Protein AF-A0A972MFQ6-F1 (afdb_monomer)

Foldseek 3Di:
DLVVQLVVCVVVCPCVVDFADADQDCLVCLVVLQVLLVCLVVVCVVPVLPSVLSVLCNQVSNQQSVCVVQVFQHQSVCSNVGDNPSLVSLLVSLLVVLVVLLVVQLPDPDHDADDHHPQCPDDDRRDRPVRSSSRSSNSVSVVSVQRSVCLQCQQDDPDPPTTRTNHHHDDPPVVVVVVVVVVVVVVVVCCCVPPDPDPPD

Solvent-accessible surface area (backbone atoms only — not comparable to full-atom values): 10803 Å² total; per-residue (Å²): 104,56,66,57,45,28,51,49,42,54,73,73,45,60,62,71,82,55,70,38,85,53,44,92,60,63,72,79,45,36,67,60,30,35,51,52,10,51,49,21,55,50,42,26,72,78,42,44,87,76,33,50,73,36,56,41,48,15,53,36,31,46,38,37,53,52,22,44,74,34,40,27,64,35,70,58,57,39,25,43,73,22,28,54,45,67,62,55,40,26,29,49,18,13,39,52,49,42,52,52,48,44,58,53,38,62,74,39,92,87,50,80,76,67,87,54,76,97,54,62,84,54,57,57,73,54,41,27,59,74,55,58,66,42,28,17,42,39,35,42,26,52,52,33,51,49,41,50,53,17,28,42,59,55,39,56,71,87,62,81,92,55,60,66,32,79,55,56,40,70,61,56,67,70,59,51,50,51,53,53,53,51,48,50,53,50,49,52,51,51,42,49,76,76,66,56,83,70,89,70,132

Radius of gyration: 18.85 Å; Cα contacts (8 Å, |Δi|>4): 258; chains: 1; bounding box: 44×42×54 Å

Structure (mmCIF, N/CA/C/O backbone):
data_AF-A0A972MFQ6-F1
#
_entry.id   AF-A0A972MFQ6-F1
#
loop_
_atom_site.group_PDB
_atom_site.id
_atom_site.type_symbol
_atom_site.label_atom_id
_atom_site.label_alt_id
_atom_site.label_comp_id
_atom_site.label_asym_id
_atom_site.label_entity_id
_atom_site.label_seq_id
_atom_site.pdbx_PDB_ins_code
_atom_site.Cartn_x
_atom_site.Cartn_y
_atom_site.Cartn_z
_atom_site.occupancy
_atom_site.B_iso_or_equiv
_atom_site.auth_seq_id
_atom_site.auth_comp_id
_atom_site.auth_asym_id
_atom_site.auth_atom_id
_atom_site.pdbx_PDB_model_num
ATOM 1 N N . GLY A 1 1 ? 8.866 -8.572 7.658 1.00 90.00 1 GLY A N 1
ATOM 2 C CA . GLY A 1 1 ? 9.534 -7.347 7.183 1.00 90.00 1 GLY A CA 1
ATOM 3 C C . GLY A 1 1 ? 8.696 -6.141 7.535 1.00 90.00 1 GLY A C 1
ATOM 4 O O . GLY A 1 1 ? 8.737 -5.725 8.678 1.00 90.00 1 GLY A O 1
ATOM 5 N N . LEU A 1 2 ? 7.875 -5.659 6.597 1.00 95.25 2 LEU A N 1
ATOM 6 C CA . LEU A 1 2 ? 7.068 -4.439 6.760 1.00 95.25 2 LEU A CA 1
ATOM 7 C C . LEU A 1 2 ? 6.237 -4.401 8.053 1.00 95.25 2 LEU A C 1
ATOM 9 O O . LEU A 1 2 ? 6.380 -3.470 8.841 1.00 95.25 2 LEU A O 1
ATOM 13 N N . PHE A 1 3 ? 5.404 -5.418 8.293 1.00 95.81 3 PHE A N 1
ATOM 14 C CA . PHE A 1 3 ? 4.543 -5.449 9.480 1.00 95.81 3 PHE A CA 1
ATOM 15 C C . PHE A 1 3 ? 5.323 -5.624 10.785 1.00 95.81 3 PHE A C 1
ATOM 17 O O . PHE A 1 3 ? 5.000 -4.957 11.754 1.00 95.81 3 PHE A O 1
ATOM 24 N N . GLU A 1 4 ? 6.405 -6.403 10.779 1.00 96.50 4 GLU A N 1
ATOM 25 C CA . GLU A 1 4 ? 7.315 -6.523 11.930 1.00 96.50 4 GLU A CA 1
ATOM 26 C C . GLU A 1 4 ? 7.953 -5.173 12.285 1.00 96.50 4 GLU A C 1
ATOM 28 O O . GLU A 1 4 ? 8.011 -4.781 13.446 1.00 96.50 4 GLU A O 1
ATOM 33 N N . THR A 1 5 ? 8.410 -4.416 11.281 1.00 97.81 5 THR A N 1
ATOM 34 C CA . THR A 1 5 ? 8.958 -3.070 11.490 1.00 97.81 5 THR A CA 1
ATOM 35 C C . THR A 1 5 ? 7.883 -2.113 12.001 1.00 97.81 5 THR A C 1
ATOM 37 O O . THR A 1 5 ? 8.147 -1.340 12.918 1.00 97.81 5 THR A O 1
ATOM 40 N N . TYR A 1 6 ? 6.664 -2.180 11.462 1.00 97.44 6 TYR A N 1
ATOM 41 C CA . TYR A 1 6 ? 5.523 -1.425 11.981 1.00 97.44 6 TYR A CA 1
ATOM 42 C C . TYR A 1 6 ? 5.234 -1.763 13.454 1.00 97.44 6 TYR A C 1
ATOM 44 O O . TYR A 1 6 ? 5.154 -0.853 14.279 1.00 97.44 6 TYR A O 1
ATOM 52 N N . GLU A 1 7 ? 5.144 -3.043 13.812 1.00 96.19 7 GLU A N 1
ATOM 53 C CA . GLU A 1 7 ? 4.891 -3.491 15.185 1.00 96.19 7 GLU A CA 1
ATOM 54 C C . GLU A 1 7 ? 6.016 -3.081 16.138 1.00 96.19 7 GLU A C 1
ATOM 56 O O . GLU A 1 7 ? 5.745 -2.618 17.248 1.00 96.19 7 GLU A O 1
ATOM 61 N N . LEU A 1 8 ? 7.272 -3.139 15.686 1.00 97.00 8 LEU A N 1
ATOM 62 C CA . LEU A 1 8 ? 8.421 -2.640 16.436 1.00 97.00 8 LEU A CA 1
ATOM 63 C C . LEU A 1 8 ? 8.277 -1.140 16.738 1.00 97.00 8 LEU A C 1
ATOM 65 O O . LEU A 1 8 ? 8.441 -0.716 17.882 1.00 97.00 8 LEU A O 1
ATOM 69 N N . LEU A 1 9 ? 7.909 -0.326 15.742 1.00 97.31 9 LEU A N 1
ATOM 70 C CA . LEU A 1 9 ? 7.669 1.111 15.928 1.00 97.31 9 LEU A CA 1
ATOM 71 C C . LEU A 1 9 ? 6.493 1.380 16.882 1.00 97.31 9 LEU A C 1
ATOM 73 O O . LEU A 1 9 ? 6.556 2.300 17.707 1.00 97.31 9 LEU A O 1
ATOM 77 N N . VAL A 1 10 ? 5.429 0.574 16.802 1.00 95.38 10 VAL A N 1
ATOM 78 C CA . VAL A 1 10 ? 4.299 0.635 17.738 1.00 95.38 10 VAL A CA 1
ATOM 79 C C . VAL A 1 10 ? 4.769 0.344 19.164 1.00 95.38 10 VAL A C 1
ATOM 81 O O . VAL A 1 10 ? 4.431 1.123 20.064 1.00 95.38 10 VAL A O 1
ATOM 84 N N . ALA A 1 11 ? 5.568 -0.711 19.358 1.00 95.62 11 ALA A N 1
ATOM 85 C CA . ALA A 1 11 ? 6.100 -1.146 20.649 1.00 95.62 11 ALA A CA 1
ATOM 86 C C . ALA A 1 11 ? 7.034 -0.104 21.284 1.00 95.62 11 ALA A C 1
ATOM 88 O O . ALA A 1 11 ? 6.916 0.176 22.477 1.00 95.62 11 ALA A O 1
ATOM 89 N N . TYR A 1 12 ? 7.878 0.559 20.485 1.00 96.75 12 TYR A N 1
ATOM 90 C CA . TYR A 1 12 ? 8.699 1.694 20.934 1.00 96.75 12 TYR A CA 1
ATOM 91 C C . TYR A 1 12 ? 7.889 2.962 21.249 1.00 96.75 12 TYR A C 1
ATOM 93 O O . TYR A 1 12 ? 8.442 3.955 21.721 1.00 96.75 12 TYR A O 1
ATOM 101 N N . GLY A 1 13 ? 6.576 2.967 21.005 1.00 94.88 13 GLY A N 1
ATOM 102 C CA . GLY A 1 13 ? 5.721 4.114 21.298 1.00 94.88 13 GLY A CA 1
ATOM 103 C C . GLY A 1 13 ? 5.931 5.289 20.343 1.00 94.88 13 GLY A C 1
ATOM 104 O O . GLY A 1 13 ? 5.582 6.424 20.685 1.00 94.88 13 GLY A O 1
ATOM 105 N N . VAL A 1 14 ? 6.457 5.039 19.139 1.00 95.94 14 VAL A N 1
ATOM 106 C CA . VAL A 1 14 ? 6.648 6.078 18.120 1.00 95.94 14 VAL A CA 1
ATOM 107 C C . VAL A 1 14 ? 5.298 6.729 17.816 1.00 95.94 14 VAL A C 1
ATOM 109 O O . VAL A 1 14 ? 4.285 6.044 17.638 1.00 95.94 14 VAL A O 1
ATOM 112 N N . LEU A 1 15 ? 5.265 8.065 17.843 1.00 91.94 15 LEU A N 1
ATOM 113 C CA . LEU A 1 15 ? 4.066 8.883 17.620 1.00 91.94 15 LEU A CA 1
ATOM 114 C C . LEU A 1 15 ? 2.871 8.552 18.543 1.00 91.94 15 LEU A C 1
ATOM 116 O O . LEU A 1 15 ? 1.730 8.833 18.191 1.00 91.94 15 LEU A O 1
ATOM 120 N N . LYS A 1 16 ? 3.088 7.995 19.746 1.00 90.25 16 LYS A N 1
ATOM 121 C CA . LYS A 1 16 ? 2.000 7.591 20.669 1.00 90.25 16 LYS A CA 1
ATOM 122 C C . LYS A 1 16 ? 1.033 8.722 21.048 1.00 90.25 16 LYS A C 1
ATOM 124 O O . LYS A 1 16 ? -0.118 8.453 21.364 1.00 90.25 16 LYS A O 1
ATOM 129 N N . LYS A 1 17 ? 1.499 9.975 21.035 1.00 88.69 17 LYS A N 1
ATOM 130 C CA . LYS A 1 17 ? 0.692 11.170 21.346 1.00 88.69 17 LYS A CA 1
ATOM 131 C C . LYS A 1 17 ? 0.177 11.902 20.100 1.00 88.69 17 LYS A C 1
ATOM 133 O O . LYS A 1 17 ? -0.403 12.975 20.246 1.00 88.69 17 LYS A O 1
ATOM 138 N N . ALA A 1 18 ? 0.421 11.375 18.899 1.00 88.69 18 ALA A N 1
ATOM 139 C CA . ALA A 1 18 ? -0.067 11.992 17.674 1.00 88.69 18 ALA A CA 1
ATOM 140 C C . ALA A 1 18 ? -1.599 11.959 17.658 1.00 88.69 18 ALA A C 1
ATOM 142 O O . ALA A 1 18 ? -2.209 10.923 17.914 1.00 88.69 18 ALA A O 1
ATOM 143 N N . LYS A 1 19 ? -2.202 13.108 17.367 1.00 89.62 19 LYS A N 1
ATOM 144 C CA . LYS A 1 19 ? -3.642 13.272 17.183 1.00 89.62 19 LYS A CA 1
ATOM 145 C C . LYS A 1 19 ? -3.879 13.874 15.809 1.00 89.62 19 LYS A C 1
ATOM 147 O O . LYS A 1 19 ? -3.059 14.659 15.336 1.00 89.62 19 LYS A O 1
ATOM 152 N N . ALA A 1 20 ? -5.002 13.527 15.206 1.00 90.44 20 ALA A N 1
ATOM 153 C CA . ALA A 1 20 ? -5.497 14.142 13.989 1.00 90.44 20 ALA A CA 1
ATOM 154 C 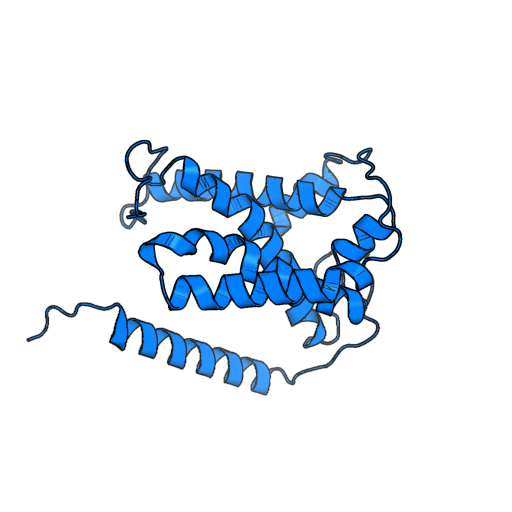C . ALA A 1 20 ? -6.894 14.724 14.259 1.00 90.44 20 ALA A C 1
ATOM 156 O O . ALA A 1 20 ? -7.614 14.196 15.110 1.00 90.44 20 ALA A O 1
ATOM 157 N N . PRO A 1 21 ? -7.300 15.802 13.569 1.00 90.38 21 PRO A N 1
ATOM 158 C CA . PRO A 1 21 ? -8.695 16.215 13.565 1.00 90.38 21 PRO A CA 1
ATOM 159 C C . PRO A 1 21 ? -9.569 15.033 13.120 1.00 90.38 21 PRO A C 1
ATOM 161 O O . PRO A 1 21 ? -9.271 14.448 12.071 1.00 90.38 21 PRO A O 1
ATOM 164 N N . PRO A 1 22 ? -10.591 14.650 13.906 1.00 92.50 22 PRO A N 1
ATOM 165 C CA . PRO A 1 22 ? -11.421 13.505 13.578 1.00 92.50 22 PRO A CA 1
ATOM 166 C C . PRO A 1 22 ? -12.194 13.771 12.292 1.00 92.50 22 PRO A C 1
ATOM 168 O O . PRO A 1 22 ? -12.740 14.861 12.082 1.00 92.50 22 PRO A O 1
ATOM 171 N N . LEU A 1 23 ? -12.238 12.767 11.425 1.00 93.00 23 LEU A N 1
ATOM 172 C CA . LEU A 1 23 ? -13.068 12.816 10.235 1.00 93.00 23 LEU A CA 1
ATOM 173 C C . LEU A 1 23 ? -14.536 12.625 10.639 1.00 93.00 23 LEU A C 1
ATOM 175 O O . LEU A 1 23 ? -14.867 11.678 11.337 1.00 93.00 23 LEU A O 1
ATOM 179 N N . SER A 1 24 ? -15.417 13.538 10.214 1.00 91.62 24 SER A N 1
ATOM 180 C CA . SER A 1 24 ? -16.833 13.487 10.622 1.00 91.62 24 SER A CA 1
ATOM 181 C C . SER A 1 24 ? -17.595 12.266 10.093 1.00 91.62 24 SER A C 1
ATOM 183 O O . SER A 1 24 ? -18.477 11.764 10.778 1.00 91.62 24 SER A O 1
ATOM 185 N N . ASP A 1 25 ? -17.296 11.847 8.861 1.00 94.44 25 ASP A N 1
ATOM 186 C CA . ASP A 1 25 ? -17.896 10.690 8.192 1.00 94.44 25 ASP A CA 1
ATOM 187 C C . ASP A 1 25 ? -17.021 10.302 6.992 1.00 94.44 25 ASP A C 1
ATOM 189 O O . ASP A 1 25 ? -16.974 11.014 5.978 1.00 94.44 25 ASP A O 1
ATOM 193 N N . ALA A 1 26 ? -16.318 9.180 7.106 1.00 94.38 26 ALA A N 1
ATOM 194 C CA . ALA A 1 26 ? -15.433 8.648 6.081 1.00 94.38 26 ALA A CA 1
ATOM 195 C C . ALA A 1 26 ? -16.168 8.201 4.815 1.00 94.38 26 ALA A C 1
ATOM 197 O O . ALA A 1 26 ? -15.584 8.206 3.729 1.00 94.38 26 ALA A O 1
ATOM 198 N N . ARG A 1 27 ? -17.464 7.877 4.905 1.00 95.94 27 ARG A N 1
ATOM 199 C CA . ARG A 1 27 ? -18.260 7.373 3.771 1.00 95.94 27 ARG A CA 1
ATOM 200 C C . ARG A 1 27 ? -18.386 8.409 2.662 1.00 95.94 27 ARG A C 1
ATOM 202 O O . ARG A 1 27 ? -18.487 8.058 1.489 1.00 95.94 27 ARG A O 1
ATOM 209 N N . LYS A 1 28 ? -18.290 9.696 3.008 1.00 96.12 28 LYS A N 1
ATOM 210 C CA . LYS A 1 28 ? -18.263 10.808 2.043 1.00 96.12 28 LYS A CA 1
ATOM 211 C C . LYS A 1 28 ? -17.048 10.755 1.112 1.00 96.12 28 LYS A C 1
ATOM 213 O O . LYS A 1 28 ? -17.110 11.289 0.006 1.00 96.12 28 LYS A O 1
ATOM 218 N N . LEU A 1 29 ? -15.957 10.111 1.534 1.00 95.56 29 LEU A N 1
ATOM 219 C CA . LEU A 1 29 ? -14.740 9.958 0.734 1.00 95.56 29 LEU A CA 1
ATOM 220 C C . LEU A 1 29 ? -14.787 8.749 -0.202 1.00 95.56 29 LEU A C 1
ATOM 222 O O . LEU A 1 29 ? -14.005 8.703 -1.147 1.00 95.56 29 LEU A O 1
ATOM 226 N N . TYR A 1 30 ? -15.700 7.797 0.008 1.00 97.25 30 TYR A N 1
ATOM 227 C CA . TYR A 1 30 ? -15.752 6.546 -0.752 1.00 97.25 30 TYR A CA 1
ATOM 228 C C . TYR A 1 30 ? -15.793 6.729 -2.272 1.00 97.25 30 TYR A C 1
ATOM 230 O O . TYR A 1 30 ? -14.917 6.171 -2.931 1.00 97.25 30 TYR A O 1
ATOM 238 N N . PRO A 1 31 ? -16.742 7.487 -2.865 1.00 97.19 31 PRO A N 1
ATOM 239 C CA . PRO A 1 31 ? -16.834 7.571 -4.322 1.00 97.19 31 PRO A CA 1
ATOM 240 C C . PRO A 1 31 ? -15.573 8.185 -4.935 1.00 97.19 31 PRO A C 1
ATOM 242 O O . PRO A 1 31 ? -15.085 7.706 -5.955 1.00 97.19 31 PRO A O 1
ATOM 245 N N . TRP A 1 32 ? -15.008 9.202 -4.282 1.00 97.00 32 TRP A N 1
ATOM 246 C CA . TRP A 1 32 ? -13.785 9.863 -4.728 1.00 97.00 32 TRP A CA 1
ATOM 247 C C . TRP A 1 32 ? -12.566 8.959 -4.585 1.00 97.00 32 TRP A C 1
ATOM 249 O O . TRP A 1 32 ? -11.772 8.863 -5.514 1.00 97.00 32 TRP A O 1
ATOM 259 N N . SER A 1 33 ? -12.451 8.255 -3.459 1.00 96.81 33 SER A N 1
ATOM 260 C CA . SER A 1 33 ? -11.398 7.271 -3.227 1.00 96.81 33 SER A CA 1
ATOM 261 C C . SER A 1 33 ? -11.471 6.160 -4.272 1.00 96.81 33 SER A C 1
ATOM 263 O O . SER A 1 33 ? -10.511 5.930 -4.993 1.00 96.81 33 SER A O 1
ATOM 265 N N . MET A 1 34 ? -12.629 5.532 -4.468 1.00 97.00 34 MET A N 1
ATOM 266 C CA . MET A 1 34 ? -12.777 4.457 -5.451 1.00 97.00 34 MET A CA 1
ATOM 267 C C . MET A 1 34 ? -12.508 4.937 -6.882 1.00 97.00 34 MET A C 1
ATOM 269 O O . MET A 1 34 ? -11.822 4.242 -7.628 1.00 97.00 34 MET A O 1
ATOM 273 N N . LEU A 1 35 ? -12.978 6.132 -7.260 1.00 97.56 35 LEU A N 1
ATOM 274 C CA . LEU A 1 35 ? -12.670 6.725 -8.563 1.00 97.56 35 LEU A CA 1
ATOM 275 C C . LEU A 1 35 ? -11.160 6.924 -8.741 1.00 97.56 35 LEU A C 1
ATOM 277 O O . LEU A 1 35 ? -10.606 6.514 -9.760 1.00 97.56 35 LEU A O 1
ATOM 281 N N . LEU A 1 36 ? -10.484 7.504 -7.745 1.00 97.12 36 LEU A N 1
ATOM 282 C CA . LEU A 1 36 ? -9.031 7.678 -7.762 1.00 97.12 36 LEU A CA 1
ATOM 283 C C . LEU A 1 36 ? -8.301 6.334 -7.837 1.00 97.12 36 LEU A C 1
ATOM 285 O O . LEU A 1 36 ? -7.345 6.222 -8.600 1.00 97.12 36 LEU A O 1
ATOM 289 N N . GLY A 1 37 ? -8.758 5.312 -7.112 1.00 96.75 37 GLY A N 1
ATOM 290 C CA . GLY A 1 37 ? -8.200 3.959 -7.155 1.00 96.75 37 GLY A CA 1
ATOM 291 C C . GLY A 1 37 ? -8.337 3.315 -8.535 1.00 96.75 37 GLY A C 1
ATOM 292 O O . GLY A 1 37 ? -7.354 2.818 -9.080 1.00 96.75 37 GLY A O 1
ATOM 293 N N . ILE A 1 38 ? -9.520 3.400 -9.150 1.00 96.69 38 ILE A N 1
ATOM 294 C CA . ILE A 1 38 ? -9.770 2.890 -10.508 1.00 96.69 38 ILE A CA 1
ATOM 295 C C . ILE A 1 38 ? -8.881 3.609 -11.525 1.00 96.69 38 ILE A C 1
ATOM 297 O O . ILE A 1 38 ? -8.201 2.955 -12.315 1.00 96.69 38 ILE A O 1
ATOM 301 N N . LEU A 1 39 ? -8.834 4.944 -11.492 1.00 96.94 39 LEU A N 1
ATOM 302 C CA . LEU A 1 39 ? -7.961 5.719 -12.380 1.00 96.94 39 LEU A CA 1
ATOM 303 C C . LEU A 1 39 ? -6.486 5.359 -12.165 1.00 96.94 39 LEU A C 1
ATOM 305 O O . LEU A 1 39 ? -5.743 5.213 -13.134 1.00 96.94 39 LEU A O 1
ATOM 309 N N . SER A 1 40 ? -6.082 5.142 -10.914 1.00 96.31 40 SER A N 1
ATOM 310 C CA . SER A 1 40 ? -4.719 4.752 -10.546 1.00 96.31 40 SER A CA 1
ATOM 311 C C . SER A 1 40 ? -4.346 3.329 -10.964 1.00 96.31 40 SER A C 1
ATOM 313 O O . SER A 1 40 ? -3.160 3.034 -11.037 1.00 96.31 40 SER A O 1
ATOM 315 N N . LEU A 1 41 ? -5.314 2.462 -11.279 1.00 94.31 41 LEU A N 1
ATOM 316 C CA . LEU A 1 41 ? -5.071 1.146 -11.883 1.00 94.31 41 LEU A CA 1
ATOM 317 C C . LEU A 1 41 ? -5.094 1.195 -13.413 1.00 94.31 41 LEU A C 1
ATOM 319 O O . LEU A 1 41 ? -4.261 0.571 -14.066 1.00 94.31 41 LEU A O 1
ATOM 323 N N . VAL A 1 42 ? -6.035 1.937 -13.998 1.00 95.88 42 VAL A N 1
ATOM 324 C CA . VAL A 1 42 ? -6.261 1.942 -15.452 1.00 95.88 42 VAL A CA 1
ATOM 325 C C . VAL A 1 42 ? -5.234 2.804 -16.189 1.00 95.88 42 VAL A C 1
ATOM 327 O O . VAL A 1 42 ? -4.699 2.385 -17.217 1.00 95.88 42 VAL A O 1
ATOM 330 N N . LEU A 1 43 ? -4.921 4.000 -15.681 1.00 96.56 43 LEU A N 1
ATOM 331 C CA . LEU A 1 43 ? -4.023 4.937 -16.364 1.00 96.56 43 LEU A CA 1
ATOM 332 C C . LEU A 1 43 ? -2.582 4.421 -16.516 1.00 96.56 43 LEU A C 1
ATOM 334 O O . LEU A 1 43 ? -2.022 4.617 -17.597 1.00 96.56 43 LEU A O 1
ATOM 338 N N . PRO A 1 44 ? -1.964 3.743 -15.525 1.00 93.81 44 PRO A N 1
ATOM 339 C CA . PRO A 1 44 ? -0.648 3.138 -15.720 1.00 93.81 44 PRO A CA 1
ATOM 340 C C . PRO A 1 44 ? -0.639 2.050 -16.793 1.00 93.81 44 PRO A C 1
ATOM 342 O O . PRO A 1 44 ? 0.370 1.886 -17.463 1.00 93.81 44 PRO A O 1
ATOM 345 N N . VAL A 1 45 ? -1.741 1.320 -16.985 1.00 91.19 45 VAL A N 1
ATOM 346 C CA . VAL A 1 45 ? -1.833 0.293 -18.035 1.00 91.19 45 VAL A CA 1
ATOM 347 C C . VAL A 1 45 ? -1.992 0.941 -19.411 1.00 91.19 45 VAL A C 1
ATOM 349 O O . VAL A 1 45 ? -1.319 0.544 -20.358 1.00 91.19 45 VAL A O 1
ATOM 352 N N . ALA A 1 46 ? -2.835 1.971 -19.523 1.00 93.94 46 ALA A N 1
ATOM 353 C CA . ALA A 1 46 ? -3.076 2.666 -20.788 1.00 93.94 46 ALA A CA 1
ATOM 354 C C . ALA A 1 46 ? -1.886 3.540 -21.233 1.00 93.94 46 ALA A C 1
ATOM 356 O O . ALA A 1 46 ? -1.558 3.600 -22.416 1.00 93.94 46 ALA A O 1
ATOM 357 N N . TYR A 1 47 ? -1.228 4.216 -20.287 1.00 93.94 47 TYR A N 1
ATOM 358 C CA . TYR A 1 47 ? -0.167 5.194 -20.543 1.00 93.94 47 TYR A CA 1
ATOM 359 C C . TYR A 1 47 ? 0.985 5.063 -19.517 1.00 93.94 47 TYR A C 1
ATOM 361 O O . TYR A 1 47 ? 1.286 6.012 -18.776 1.00 93.94 47 TYR A O 1
ATOM 369 N N . PRO A 1 48 ? 1.692 3.913 -19.489 1.00 90.56 48 PRO A N 1
ATOM 370 C CA . PRO A 1 48 ? 2.675 3.572 -18.451 1.00 90.56 48 PRO A CA 1
ATOM 371 C C . PRO A 1 48 ? 3.830 4.560 -18.352 1.00 90.56 48 PRO A C 1
ATOM 373 O O . PRO A 1 48 ? 4.349 4.803 -17.268 1.00 90.56 48 PRO A O 1
ATOM 376 N N . ARG A 1 49 ? 4.218 5.189 -19.468 1.00 90.38 49 ARG A N 1
ATOM 377 C CA . ARG A 1 49 ? 5.333 6.143 -19.494 1.00 90.38 49 ARG A CA 1
ATOM 378 C C . ARG A 1 49 ? 5.144 7.304 -18.512 1.00 90.38 49 ARG A C 1
ATOM 380 O O . ARG A 1 49 ? 6.142 7.791 -17.995 1.00 90.38 49 ARG A O 1
ATOM 387 N N . TYR A 1 50 ? 3.906 7.732 -18.263 1.00 92.44 50 TYR A N 1
ATOM 388 C CA . TYR A 1 50 ? 3.602 8.913 -17.446 1.00 92.44 50 TYR A CA 1
ATOM 389 C C . TYR A 1 50 ? 2.928 8.563 -16.124 1.00 92.44 50 TYR A C 1
ATOM 391 O O . TYR A 1 50 ? 3.257 9.149 -15.097 1.00 92.44 50 TYR A O 1
ATOM 399 N N . PHE A 1 51 ? 2.000 7.605 -16.141 1.00 94.44 51 PHE A N 1
ATOM 400 C CA . PHE A 1 51 ? 1.150 7.326 -14.986 1.00 94.44 51 PHE A CA 1
ATOM 401 C C . PHE A 1 51 ? 1.668 6.202 -14.092 1.00 94.44 51 PHE A C 1
ATOM 403 O O . PHE A 1 51 ? 1.025 5.908 -13.091 1.00 94.44 51 PHE A O 1
ATOM 410 N N . PHE A 1 52 ? 2.842 5.621 -14.376 1.00 91.12 52 PHE A N 1
ATOM 411 C CA . PHE A 1 52 ? 3.437 4.593 -13.515 1.00 91.12 52 PHE A CA 1
ATOM 412 C C . PHE A 1 52 ? 3.476 4.939 -12.013 1.00 91.12 52 PHE A C 1
ATOM 414 O O . PHE A 1 52 ? 3.307 4.005 -11.238 1.00 91.12 52 PHE A O 1
ATOM 421 N N . PRO A 1 53 ? 3.639 6.198 -11.541 1.00 92.50 53 PRO A N 1
ATOM 422 C CA . PRO A 1 53 ? 3.664 6.465 -10.101 1.00 92.50 53 PRO A CA 1
ATOM 423 C C . PRO A 1 53 ? 2.313 6.241 -9.413 1.00 92.50 53 PRO A C 1
ATOM 425 O O . PRO A 1 53 ? 2.277 6.031 -8.204 1.00 92.50 53 PRO A O 1
ATOM 428 N N . LEU A 1 54 ? 1.199 6.276 -10.157 1.00 94.50 54 LEU A N 1
ATOM 429 C CA . LEU A 1 54 ? -0.137 6.109 -9.577 1.00 94.50 54 LEU A CA 1
ATOM 430 C C . LEU A 1 54 ? -0.348 4.717 -8.976 1.00 94.50 54 LEU A C 1
ATOM 432 O O . LEU A 1 54 ? -1.174 4.564 -8.077 1.00 94.50 54 LEU A O 1
ATOM 436 N N . VAL A 1 55 ? 0.436 3.723 -9.406 1.00 92.56 55 VAL A N 1
ATOM 437 C CA . VAL A 1 55 ? 0.350 2.363 -8.863 1.00 92.56 55 VAL A CA 1
ATOM 438 C C . VAL A 1 55 ? 0.587 2.326 -7.355 1.00 92.56 55 VAL A C 1
ATOM 440 O O . VAL A 1 55 ? 0.038 1.447 -6.715 1.00 92.56 55 VAL A O 1
ATOM 443 N N . TRP A 1 56 ? 1.333 3.284 -6.786 1.00 92.69 56 TRP A N 1
ATOM 444 C CA . TRP A 1 56 ? 1.700 3.315 -5.365 1.00 92.69 56 TRP A CA 1
ATOM 445 C C . TRP A 1 56 ? 0.534 3.560 -4.399 1.00 92.69 56 TRP A C 1
ATOM 447 O O . TRP A 1 56 ? 0.678 3.298 -3.209 1.00 92.69 56 TRP A O 1
ATOM 457 N N . GLY A 1 57 ? -0.578 4.136 -4.865 1.00 92.06 57 GLY A N 1
ATOM 458 C CA . GLY A 1 57 ? -1.760 4.408 -4.033 1.00 92.06 57 GLY A CA 1
ATOM 459 C C . GLY A 1 57 ? -3.026 3.707 -4.516 1.00 92.06 57 GLY A C 1
ATOM 460 O O . GLY A 1 57 ? -4.098 3.897 -3.940 1.00 92.06 57 GLY A O 1
ATOM 461 N N . SER A 1 58 ? -2.918 2.924 -5.584 1.00 94.06 58 SER A N 1
ATOM 462 C CA . SER A 1 58 ? -4.044 2.341 -6.301 1.00 94.06 58 SER A CA 1
ATOM 463 C C . SER A 1 58 ? -4.923 1.471 -5.398 1.00 94.06 58 SER A C 1
ATOM 465 O O . SER A 1 58 ? -6.137 1.688 -5.310 1.00 94.06 58 SER A O 1
ATOM 467 N N . PHE A 1 59 ? -4.314 0.550 -4.649 1.00 96.25 59 PHE A N 1
ATOM 468 C CA . PHE A 1 59 ? -5.045 -0.355 -3.768 1.00 96.25 59 PHE A CA 1
ATOM 469 C C . PHE A 1 59 ? -5.457 0.307 -2.460 1.00 96.25 59 PHE A C 1
ATOM 471 O O . PHE A 1 59 ? -6.487 -0.079 -1.910 1.00 96.25 59 PHE A O 1
ATOM 478 N N . VAL A 1 60 ? -4.725 1.323 -1.985 1.00 97.19 60 VAL A N 1
ATOM 479 C CA . VAL A 1 60 ? -5.179 2.128 -0.838 1.00 97.19 60 VAL A CA 1
ATOM 480 C C . VAL A 1 60 ? -6.535 2.733 -1.173 1.00 97.19 60 VAL A C 1
ATOM 482 O O . VAL A 1 60 ? -7.515 2.488 -0.479 1.00 97.19 60 VAL A O 1
ATOM 485 N N . PHE A 1 61 ? -6.616 3.466 -2.279 1.00 97.19 61 PHE A N 1
ATOM 486 C CA . PHE A 1 61 ? -7.834 4.174 -2.644 1.00 97.19 61 PHE A CA 1
ATOM 487 C C . PHE A 1 61 ? -9.000 3.238 -2.990 1.00 97.19 61 PHE A C 1
ATOM 489 O O . PHE A 1 61 ? -10.158 3.576 -2.732 1.00 97.19 61 PHE A O 1
ATOM 496 N N . LEU A 1 62 ? -8.709 2.058 -3.543 1.00 96.69 62 LEU A N 1
ATOM 497 C CA . LEU A 1 62 ? -9.733 1.096 -3.938 1.00 96.69 62 LEU A CA 1
ATOM 498 C C . LEU A 1 62 ? -10.268 0.259 -2.768 1.00 96.69 62 LEU A C 1
ATOM 500 O O . LEU A 1 62 ? -11.474 0.044 -2.671 1.00 96.69 62 LEU A O 1
ATOM 504 N N . LEU A 1 63 ? -9.383 -0.246 -1.907 1.00 97.75 63 LEU A N 1
ATOM 505 C CA . LEU A 1 63 ? -9.728 -1.271 -0.919 1.00 97.75 63 LEU A CA 1
ATOM 506 C C . LEU A 1 63 ? -9.960 -0.708 0.480 1.00 97.75 63 LEU A C 1
ATOM 508 O O . LEU A 1 63 ? -10.640 -1.350 1.279 1.00 97.75 63 LEU A O 1
ATOM 512 N N . GLU A 1 64 ? -9.433 0.475 0.793 1.00 97.56 64 GLU A N 1
ATOM 513 C CA . GLU A 1 64 ? -9.654 1.086 2.101 1.00 97.56 64 GLU A CA 1
ATOM 514 C C . GLU A 1 64 ? -11.159 1.333 2.345 1.00 97.56 64 GLU A C 1
ATOM 516 O O . GLU A 1 64 ? -11.658 0.802 3.343 1.00 97.56 64 GLU A O 1
ATOM 521 N N . PRO A 1 65 ? -11.927 1.967 1.427 1.00 97.50 65 PRO A N 1
ATOM 522 C CA . PRO A 1 65 ? -13.370 2.153 1.610 1.00 97.50 65 PRO A CA 1
ATOM 523 C C . PRO A 1 65 ? -14.128 0.845 1.854 1.00 97.50 65 PRO A C 1
ATOM 525 O O . PRO A 1 65 ? -15.105 0.812 2.600 1.00 97.50 65 PRO A O 1
ATOM 528 N N . VAL A 1 66 ? -13.669 -0.247 1.236 1.00 97.19 66 VAL A N 1
ATOM 529 C CA . VAL A 1 66 ? -14.265 -1.579 1.386 1.00 97.19 66 VAL A CA 1
ATOM 530 C C . VAL A 1 66 ? -13.962 -2.156 2.766 1.00 97.19 66 VAL A C 1
ATOM 532 O O . VAL A 1 66 ? -14.870 -2.647 3.433 1.00 97.19 66 VAL A O 1
ATOM 535 N N . ASN A 1 67 ? -12.713 -2.058 3.227 1.00 97.06 67 ASN A N 1
ATOM 536 C CA . ASN A 1 67 ? -12.337 -2.481 4.575 1.00 97.06 67 ASN A CA 1
ATOM 537 C C . ASN A 1 67 ? -13.112 -1.692 5.635 1.00 97.06 67 ASN A C 1
ATOM 539 O O . ASN A 1 67 ? -13.658 -2.301 6.553 1.00 97.06 67 ASN A O 1
ATOM 543 N N . HIS A 1 68 ? -13.217 -0.369 5.469 1.00 97.12 68 HIS A N 1
ATOM 544 C CA . HIS A 1 68 ? -13.999 0.495 6.351 1.00 97.12 68 HIS A CA 1
ATOM 545 C C . HIS A 1 68 ? -15.480 0.092 6.370 1.00 97.12 68 HIS A C 1
ATOM 547 O O . HIS A 1 68 ? -16.064 -0.092 7.434 1.00 97.12 68 HIS A O 1
ATOM 553 N N . ALA A 1 69 ? -16.084 -0.117 5.195 1.00 96.31 69 ALA A N 1
ATOM 554 C CA . ALA A 1 69 ? -17.496 -0.480 5.069 1.00 96.31 69 ALA A CA 1
ATOM 555 C C . ALA A 1 69 ? -17.847 -1.847 5.674 1.00 96.31 69 ALA A C 1
ATOM 557 O O . ALA A 1 69 ? -18.987 -2.048 6.078 1.00 96.31 69 ALA A O 1
ATOM 558 N N . LEU A 1 70 ? -16.896 -2.784 5.716 1.00 95.62 70 LEU A N 1
ATOM 559 C CA . LEU A 1 70 ? -17.095 -4.140 6.242 1.00 95.62 70 LEU A CA 1
ATOM 560 C C . LEU A 1 70 ? -16.598 -4.302 7.692 1.00 95.62 70 LEU A C 1
ATOM 562 O O . LEU A 1 70 ? -16.555 -5.421 8.214 1.00 95.62 70 LEU A O 1
ATOM 566 N N . GLY A 1 71 ? -16.197 -3.201 8.337 1.00 93.88 71 GLY A N 1
ATOM 567 C CA . GLY A 1 71 ? -15.701 -3.173 9.715 1.00 93.88 71 GLY A CA 1
ATOM 568 C C . GLY A 1 71 ? -14.327 -3.824 9.913 1.00 93.88 71 GLY A C 1
ATOM 569 O O . GLY A 1 71 ? -13.934 -4.095 11.047 1.00 93.88 71 GLY A O 1
ATOM 570 N N . ALA A 1 72 ? -13.591 -4.118 8.836 1.00 94.88 72 ALA A N 1
ATOM 571 C CA . ALA A 1 72 ? -12.214 -4.597 8.936 1.00 94.88 72 ALA A CA 1
ATOM 572 C C . ALA A 1 72 ? -11.288 -3.501 9.491 1.00 94.88 72 ALA A C 1
ATOM 574 O O . ALA A 1 72 ? -11.623 -2.315 9.430 1.00 94.88 72 ALA A O 1
ATOM 575 N N . PRO A 1 73 ? -10.091 -3.864 9.995 1.00 95.00 73 PRO A N 1
ATOM 576 C CA . PRO A 1 73 ? -9.085 -2.875 10.360 1.00 95.00 73 PRO A CA 1
ATOM 577 C C . PRO A 1 73 ? -8.838 -1.902 9.199 1.00 95.00 73 PRO A C 1
ATOM 579 O O . PRO A 1 73 ? -8.502 -2.303 8.082 1.00 95.00 73 PRO A O 1
ATOM 582 N N . SER A 1 74 ? -9.062 -0.619 9.472 1.00 95.75 74 SER A N 1
ATOM 583 C CA . SER A 1 74 ? -9.185 0.440 8.473 1.00 95.75 74 SER A CA 1
ATOM 584 C C . SER A 1 74 ? -8.482 1.707 8.960 1.00 95.75 74 SER A C 1
ATOM 586 O O . SER A 1 74 ? -8.463 2.014 10.154 1.00 95.75 74 SER A O 1
ATOM 588 N N . LEU A 1 75 ? -7.879 2.432 8.018 1.00 96.50 75 LEU A N 1
ATOM 589 C CA . LEU A 1 75 ? -7.178 3.689 8.278 1.00 96.50 75 LEU A CA 1
ATOM 590 C C . LEU A 1 75 ? -8.163 4.862 8.344 1.00 96.50 75 LEU A C 1
ATOM 592 O O . LEU A 1 75 ? -7.946 5.787 9.125 1.00 96.50 75 LEU A O 1
ATOM 596 N N . LEU A 1 76 ? -9.257 4.806 7.577 1.00 96.62 76 LEU A N 1
ATOM 597 C CA . LEU A 1 76 ? -10.374 5.738 7.693 1.00 96.62 76 LEU A CA 1
ATOM 598 C C . LEU A 1 76 ? -11.061 5.611 9.055 1.00 96.62 76 LEU A C 1
ATOM 600 O O . LEU A 1 76 ? -11.285 6.638 9.687 1.00 96.62 76 LEU A O 1
ATOM 604 N N . ALA A 1 77 ? -11.281 4.391 9.561 1.00 95.19 77 ALA A N 1
ATOM 605 C CA . ALA A 1 77 ? -11.850 4.186 10.897 1.00 95.19 77 ALA A CA 1
ATOM 606 C C . ALA A 1 77 ? -10.960 4.800 11.986 1.00 95.19 77 ALA A C 1
ATOM 608 O O . ALA A 1 77 ? -11.444 5.389 12.949 1.00 95.19 77 ALA A O 1
ATOM 609 N N . GLU A 1 78 ? -9.637 4.677 11.864 1.00 94.69 78 GLU A N 1
ATOM 610 C CA . GLU A 1 78 ? -8.724 5.308 12.819 1.00 94.69 78 GLU A CA 1
ATOM 611 C C . GLU A 1 78 ? -8.796 6.841 12.745 1.00 94.69 78 GLU A C 1
ATOM 613 O O . GLU A 1 78 ? -8.811 7.513 13.783 1.00 94.69 78 GLU A O 1
ATOM 618 N N . TRP A 1 79 ? -8.903 7.386 11.530 1.00 95.69 79 TRP A N 1
ATOM 619 C CA . TRP A 1 79 ? -9.022 8.823 11.304 1.00 95.69 79 TRP A CA 1
ATOM 620 C C . TRP A 1 79 ? -10.341 9.392 11.841 1.00 95.69 79 TRP A C 1
ATOM 622 O O . TRP A 1 79 ? -10.334 10.458 12.458 1.00 95.69 79 TRP A O 1
ATOM 632 N N . GLU A 1 80 ? -11.459 8.679 11.705 1.00 95.38 80 GLU A N 1
ATOM 633 C CA . GLU A 1 80 ? -12.732 9.046 12.349 1.00 95.38 80 GLU A CA 1
ATOM 634 C C . GLU A 1 80 ? -12.584 9.163 13.875 1.00 95.38 80 GLU A C 1
ATOM 636 O O . GLU A 1 80 ? -13.102 10.097 14.486 1.00 95.38 80 GLU A O 1
ATOM 641 N N . HIS A 1 81 ? -11.775 8.298 14.492 1.00 92.88 81 HIS A N 1
ATOM 642 C CA . HIS A 1 81 ? -11.469 8.349 15.925 1.00 92.88 81 HIS A CA 1
ATOM 643 C C . HIS A 1 81 ? -10.399 9.392 16.313 1.00 92.88 81 HIS A C 1
ATOM 645 O O . HIS A 1 81 ? -9.973 9.448 17.469 1.00 92.88 81 HIS A O 1
ATOM 651 N N . GLY A 1 82 ? -9.955 10.241 15.379 1.00 93.75 82 GLY A N 1
ATOM 652 C CA . GLY A 1 82 ? -9.005 11.324 15.650 1.00 93.75 82 GLY A CA 1
ATOM 653 C C . GLY A 1 82 ? -7.550 10.867 15.794 1.00 93.75 82 GLY A C 1
ATOM 654 O O . GLY A 1 82 ? -6.730 11.568 16.399 1.00 93.75 82 GLY A O 1
ATOM 655 N N . SER A 1 83 ? -7.200 9.705 15.240 1.00 93.50 83 SER A N 1
ATOM 656 C CA . SER A 1 83 ? -5.816 9.248 15.114 1.00 93.50 83 SER A CA 1
ATOM 657 C C . SER A 1 83 ? -5.475 8.989 13.653 1.00 93.50 83 SER A C 1
ATOM 659 O O . SER A 1 83 ? -6.261 8.462 12.886 1.00 93.50 83 SER A O 1
ATOM 661 N N . PHE A 1 84 ? -4.260 9.339 13.255 1.00 92.75 84 PHE A N 1
ATOM 662 C CA . PHE A 1 84 ? -3.707 8.912 11.967 1.00 92.75 84 PHE A CA 1
ATOM 663 C C . PHE A 1 84 ? -2.341 8.254 12.157 1.00 92.75 84 PHE A C 1
ATOM 665 O O . PHE A 1 84 ? -1.489 8.213 11.270 1.00 92.75 84 PHE A O 1
ATOM 672 N N . ARG A 1 85 ? -2.110 7.763 13.380 1.00 95.12 85 ARG A N 1
ATOM 673 C CA . ARG A 1 85 ? -0.827 7.249 13.836 1.00 95.12 85 ARG A CA 1
ATOM 674 C C . ARG A 1 85 ? -0.412 6.044 13.008 1.00 95.12 85 ARG A C 1
ATOM 676 O O . ARG A 1 85 ? 0.724 6.022 12.544 1.00 95.12 85 ARG A O 1
ATOM 683 N N . LYS A 1 86 ? -1.301 5.071 12.796 1.00 95.31 86 LYS A N 1
ATOM 684 C CA . LYS A 1 86 ? -0.965 3.862 12.032 1.00 95.31 86 LYS A CA 1
ATOM 685 C C . LYS A 1 86 ? -0.509 4.177 10.622 1.00 95.31 86 LYS A C 1
ATOM 687 O O . LYS A 1 86 ? 0.504 3.638 10.197 1.00 95.31 86 LYS A O 1
ATOM 692 N N . PHE A 1 87 ? -1.195 5.091 9.937 1.00 96.56 87 PHE A N 1
ATOM 693 C CA . PHE A 1 87 ? -0.798 5.530 8.604 1.00 96.56 87 PHE A CA 1
ATOM 694 C C . PHE A 1 87 ? 0.645 6.049 8.600 1.00 96.56 87 PHE A C 1
ATOM 696 O O . PHE A 1 87 ? 1.470 5.560 7.833 1.00 96.56 87 PHE A O 1
ATOM 703 N N . TYR A 1 88 ? 0.999 6.951 9.521 1.00 96.81 88 TYR A N 1
ATOM 704 C CA . TYR A 1 88 ? 2.373 7.457 9.622 1.00 96.81 88 TYR A CA 1
ATOM 705 C C . TYR A 1 88 ? 3.395 6.379 9.990 1.00 96.81 88 TYR A C 1
ATOM 707 O O . TYR A 1 88 ? 4.513 6.392 9.475 1.00 96.81 88 TYR A O 1
ATOM 715 N N . LEU A 1 89 ? 3.032 5.437 10.862 1.00 97.62 89 LEU A N 1
ATOM 716 C CA . LEU A 1 89 ? 3.917 4.331 11.220 1.00 97.62 89 LEU A CA 1
ATOM 717 C C . LEU A 1 89 ? 4.132 3.366 10.053 1.00 97.62 89 LEU A C 1
ATOM 719 O O . LEU A 1 89 ? 5.248 2.889 9.881 1.00 97.62 89 LEU A O 1
ATOM 723 N N . LEU A 1 90 ? 3.111 3.113 9.232 1.00 97.94 90 LEU A N 1
ATOM 724 C CA . LEU A 1 90 ? 3.236 2.326 8.006 1.00 97.94 90 LEU A CA 1
ATOM 725 C C . LEU A 1 90 ? 4.123 3.041 6.984 1.00 97.94 90 LEU A C 1
ATOM 727 O O . LEU A 1 90 ? 5.019 2.409 6.434 1.00 97.94 90 LEU A O 1
ATOM 731 N N . LEU A 1 91 ? 3.950 4.355 6.790 1.00 97.75 91 LEU A N 1
ATOM 732 C CA . LEU A 1 91 ? 4.838 5.149 5.933 1.00 97.75 91 LEU A CA 1
ATOM 733 C C . LEU A 1 91 ? 6.300 5.052 6.397 1.00 97.75 91 LEU A C 1
ATOM 735 O O . LEU A 1 91 ? 7.200 4.828 5.587 1.00 97.75 91 LEU A O 1
ATOM 739 N N . LEU A 1 92 ? 6.542 5.186 7.705 1.00 97.94 92 LEU A N 1
ATOM 740 C CA . LEU A 1 92 ? 7.880 5.080 8.282 1.00 97.94 92 LEU A CA 1
ATOM 741 C C . LEU A 1 92 ? 8.445 3.657 8.168 1.00 97.94 92 LEU A C 1
ATOM 743 O O . LEU A 1 92 ? 9.611 3.495 7.816 1.00 97.94 92 LEU A O 1
ATOM 747 N N . ALA A 1 93 ? 7.633 2.628 8.419 1.00 98.25 93 ALA A N 1
ATOM 748 C CA . ALA A 1 93 ? 8.030 1.233 8.252 1.00 98.25 93 ALA A CA 1
ATOM 749 C C . ALA A 1 93 ? 8.396 0.931 6.793 1.00 98.25 93 ALA A C 1
ATOM 751 O O . ALA A 1 93 ? 9.430 0.316 6.539 1.00 98.25 93 ALA A O 1
ATOM 752 N N . GLY A 1 94 ? 7.598 1.425 5.843 1.00 97.88 94 GLY A N 1
ATOM 753 C CA . GLY A 1 94 ? 7.885 1.355 4.415 1.00 97.88 94 GLY A CA 1
ATOM 754 C C . GLY A 1 94 ? 9.207 2.022 4.067 1.00 97.88 94 GLY A C 1
ATOM 755 O O . GLY A 1 94 ? 10.043 1.399 3.420 1.00 97.88 94 GLY A O 1
ATOM 756 N N . LEU A 1 95 ? 9.451 3.238 4.564 1.00 97.25 95 LEU A N 1
ATOM 757 C CA . LEU A 1 95 ? 10.718 3.937 4.350 1.00 97.25 95 LEU A CA 1
ATOM 758 C C . LEU A 1 95 ? 11.918 3.149 4.896 1.00 97.25 95 LEU A C 1
ATOM 760 O O . LEU A 1 95 ? 12.900 2.964 4.182 1.00 97.25 95 LEU A O 1
ATOM 764 N N . ILE A 1 96 ? 11.837 2.658 6.138 1.00 97.81 96 ILE A N 1
ATOM 765 C CA . ILE A 1 96 ? 12.908 1.870 6.769 1.00 97.81 96 ILE A CA 1
ATOM 766 C C . ILE A 1 96 ? 13.169 0.591 5.970 1.00 97.81 96 ILE A C 1
ATOM 768 O O . ILE A 1 96 ? 14.314 0.302 5.629 1.00 97.81 96 ILE A O 1
ATOM 772 N N . CYS A 1 97 ? 12.121 -0.167 5.638 1.00 97.50 97 CYS A N 1
ATOM 773 C CA . CYS A 1 97 ? 12.257 -1.387 4.847 1.00 97.50 97 CYS A CA 1
ATOM 774 C C . CYS A 1 97 ? 12.803 -1.110 3.443 1.00 97.50 97 CYS A C 1
ATOM 776 O O . CYS A 1 97 ? 13.627 -1.882 2.968 1.00 97.50 97 CYS A O 1
ATOM 778 N N . GLY A 1 98 ? 12.393 -0.015 2.804 1.00 95.81 98 GLY A N 1
ATOM 779 C CA . GLY A 1 98 ? 12.907 0.407 1.503 1.00 95.81 98 GLY A CA 1
ATOM 780 C C . GLY A 1 98 ? 14.396 0.749 1.532 1.00 95.81 98 GLY A C 1
ATOM 781 O O . GLY A 1 98 ? 15.152 0.316 0.667 1.00 95.81 98 GLY A O 1
ATOM 782 N N . LEU A 1 99 ? 14.841 1.463 2.569 1.00 95.69 99 LEU A N 1
ATOM 783 C CA . LEU A 1 99 ? 16.260 1.759 2.783 1.00 95.69 99 LEU A CA 1
ATOM 784 C C . LEU A 1 99 ? 17.081 0.486 3.012 1.00 95.69 99 LEU A C 1
ATOM 786 O O . LEU A 1 99 ? 18.150 0.338 2.425 1.00 95.69 99 LEU A O 1
ATOM 790 N N . LEU A 1 100 ? 16.583 -0.440 3.835 1.00 95.75 100 LEU A N 1
ATOM 791 C CA . LEU A 1 100 ? 17.252 -1.721 4.083 1.00 95.75 100 LEU A CA 1
ATOM 792 C C . LEU A 1 100 ? 17.292 -2.597 2.825 1.00 95.75 100 LEU A C 1
ATOM 794 O O . LEU A 1 100 ? 18.323 -3.199 2.533 1.00 95.75 100 LEU A O 1
ATOM 798 N N . TRP A 1 101 ? 16.196 -2.627 2.062 1.00 94.88 101 TRP A N 1
ATOM 799 C CA . TRP A 1 101 ? 16.124 -3.313 0.776 1.00 94.88 101 TRP A CA 1
ATOM 800 C C . TRP A 1 101 ? 17.196 -2.801 -0.184 1.00 94.88 101 TRP A C 1
ATOM 802 O O . TRP A 1 101 ? 17.986 -3.601 -0.677 1.00 94.88 101 TRP A O 1
ATOM 812 N N . GLU A 1 102 ? 17.278 -1.486 -0.402 1.00 94.94 102 GLU A N 1
ATOM 813 C CA . GLU A 1 102 ? 18.274 -0.910 -1.311 1.00 94.94 102 GLU A CA 1
ATOM 814 C C . GLU A 1 102 ? 19.705 -1.093 -0.808 1.00 94.94 102 GLU A C 1
ATOM 816 O O . GLU A 1 102 ? 20.602 -1.373 -1.604 1.00 94.94 102 GLU A O 1
ATOM 821 N N . PHE A 1 103 ? 19.914 -1.014 0.508 1.00 94.69 103 PHE A N 1
ATOM 822 C CA . PHE A 1 103 ? 21.206 -1.315 1.110 1.00 94.69 103 PHE A CA 1
ATOM 823 C C . PHE A 1 103 ? 21.662 -2.740 0.770 1.00 94.69 103 PHE A C 1
ATOM 825 O O . PHE A 1 103 ? 22.780 -2.916 0.297 1.00 94.69 103 PHE A O 1
ATOM 832 N N . TRP A 1 104 ? 20.814 -3.758 0.948 1.00 94.75 104 TRP A N 1
ATOM 833 C CA . TRP A 1 104 ? 21.171 -5.141 0.605 1.00 94.75 104 TRP A CA 1
ATOM 834 C C . TRP A 1 104 ? 21.255 -5.379 -0.903 1.00 94.75 104 TRP A C 1
ATOM 836 O O . TRP A 1 104 ? 22.172 -6.059 -1.364 1.00 94.75 104 TRP A O 1
ATOM 846 N N . ASN A 1 105 ? 20.336 -4.795 -1.672 1.00 95.06 105 ASN A N 1
ATOM 847 C CA . ASN A 1 105 ? 20.310 -4.889 -3.128 1.00 95.06 105 ASN A CA 1
ATOM 848 C C . ASN A 1 105 ? 21.619 -4.381 -3.745 1.00 95.06 105 ASN A C 1
ATOM 850 O O . ASN A 1 105 ? 22.147 -5.000 -4.663 1.00 95.06 105 ASN A O 1
ATOM 854 N N . PHE A 1 106 ? 22.186 -3.299 -3.210 1.00 93.56 106 PHE A N 1
ATOM 855 C CA . PHE A 1 106 ? 23.425 -2.719 -3.723 1.00 93.56 106 PHE A CA 1
ATOM 856 C C . PHE A 1 106 ? 24.612 -3.696 -3.712 1.00 93.56 106 PHE A C 1
ATOM 858 O O . PHE A 1 106 ? 25.411 -3.704 -4.652 1.00 93.56 106 PHE A O 1
ATOM 865 N N . TRP A 1 107 ? 24.708 -4.526 -2.669 1.00 94.44 107 TRP A N 1
ATOM 866 C CA . TRP A 1 107 ? 25.799 -5.487 -2.474 1.00 94.44 107 TRP A CA 1
ATOM 867 C C . TRP A 1 107 ? 25.551 -6.849 -3.129 1.00 94.44 107 TRP A C 1
ATOM 869 O O . TRP A 1 107 ? 26.473 -7.661 -3.215 1.00 94.44 107 TRP A O 1
ATOM 879 N N . ALA A 1 108 ? 24.328 -7.127 -3.581 1.00 94.12 108 ALA A N 1
ATOM 880 C CA . ALA A 1 108 ? 23.992 -8.407 -4.185 1.00 94.12 108 ALA A CA 1
ATOM 881 C C . ALA A 1 108 ? 24.660 -8.569 -5.562 1.00 94.12 108 ALA A C 1
ATOM 883 O O . ALA A 1 108 ? 24.657 -7.658 -6.390 1.00 94.12 108 ALA A O 1
ATOM 884 N N . THR A 1 109 ? 25.194 -9.763 -5.840 1.00 92.81 109 THR A N 1
ATOM 885 C CA . THR A 1 109 ? 25.727 -10.107 -7.171 1.00 92.81 109 THR A CA 1
ATOM 886 C C . THR A 1 109 ? 24.624 -10.060 -8.230 1.00 92.81 109 THR A C 1
ATOM 888 O O . THR A 1 109 ? 24.804 -9.479 -9.296 1.00 92.81 109 THR A O 1
ATOM 891 N N . SER A 1 110 ? 23.462 -10.637 -7.917 1.00 91.56 110 SER A N 1
ATOM 892 C CA . SER A 1 110 ? 22.237 -10.530 -8.709 1.00 91.56 110 SER A CA 1
ATOM 893 C C . SER A 1 110 ? 21.340 -9.454 -8.099 1.00 91.56 110 SER A C 1
ATOM 895 O O . SER A 1 110 ? 20.549 -9.738 -7.198 1.00 91.56 110 SER A O 1
ATOM 897 N N . LYS A 1 111 ? 21.503 -8.214 -8.563 1.00 90.94 111 LYS A N 1
ATOM 898 C CA . LYS A 1 111 ? 20.795 -7.041 -8.039 1.00 90.94 111 LYS A CA 1
ATOM 899 C C . LYS A 1 111 ? 19.759 -6.483 -9.000 1.00 90.94 111 LYS A C 1
ATOM 901 O O . LYS A 1 111 ? 19.875 -6.602 -10.220 1.00 90.94 111 LYS A O 1
ATOM 906 N N . TRP A 1 112 ? 18.770 -5.819 -8.424 1.00 90.00 112 TRP A N 1
ATOM 907 C CA . TRP A 1 112 ? 17.768 -5.044 -9.132 1.00 90.00 112 TRP A CA 1
ATOM 908 C C . TRP A 1 112 ? 18.361 -3.710 -9.568 1.00 90.00 112 TRP A C 1
ATOM 910 O O . TRP A 1 112 ? 18.809 -2.913 -8.743 1.00 90.00 112 TRP A O 1
ATOM 920 N N . ILE A 1 113 ? 18.345 -3.469 -10.879 1.00 88.19 113 ILE A N 1
ATOM 921 C CA . ILE A 1 113 ? 18.738 -2.198 -11.485 1.00 88.19 113 ILE A CA 1
ATOM 922 C C . ILE A 1 113 ? 17.481 -1.541 -12.040 1.00 88.19 113 ILE A C 1
ATOM 924 O O . ILE A 1 113 ? 16.814 -2.079 -12.925 1.00 88.19 113 ILE A O 1
ATOM 928 N N . TYR A 1 114 ? 17.163 -0.355 -11.531 1.00 86.69 114 TYR A N 1
ATOM 929 C CA . TYR A 1 114 ? 15.924 0.330 -11.879 1.00 86.69 114 TYR A CA 1
ATOM 930 C C . TYR A 1 114 ? 16.117 1.274 -13.060 1.00 86.69 114 TYR A C 1
ATOM 932 O O . TYR A 1 114 ? 16.977 2.164 -13.053 1.00 86.69 114 TYR A O 1
ATOM 940 N N . THR A 1 115 ? 15.252 1.108 -14.055 1.00 84.62 115 THR A N 1
ATOM 941 C CA . THR A 1 115 ? 15.147 1.973 -15.230 1.00 84.62 115 THR A CA 1
ATOM 942 C C . THR A 1 115 ? 13.798 2.685 -15.203 1.00 84.62 115 THR A C 1
ATOM 944 O O . THR A 1 115 ? 12.797 2.209 -15.726 1.00 84.62 115 THR A O 1
ATOM 947 N N . VAL A 1 116 ? 13.762 3.841 -14.536 1.00 82.25 116 VAL A N 1
ATOM 948 C CA . VAL A 1 116 ? 12.533 4.631 -14.366 1.00 82.25 116 VAL A CA 1
ATOM 949 C C . VAL A 1 116 ? 12.536 5.820 -15.334 1.00 82.25 116 VAL A C 1
ATOM 951 O O . VAL A 1 116 ? 13.543 6.538 -15.399 1.00 82.25 116 VAL A O 1
ATOM 954 N N . PRO A 1 117 ? 11.435 6.078 -16.067 1.00 83.12 117 PRO A N 1
ATOM 955 C CA . PRO A 1 117 ? 11.327 7.246 -16.934 1.00 83.12 117 PRO A CA 1
ATOM 956 C C . PRO A 1 117 ? 11.588 8.559 -16.180 1.00 83.12 117 PRO A C 1
ATOM 958 O O . PRO A 1 117 ? 11.135 8.744 -15.055 1.00 83.12 117 PRO A O 1
ATOM 961 N N . PHE A 1 118 ? 12.292 9.494 -16.825 1.00 84.88 118 PHE A N 1
ATOM 962 C CA . PHE A 1 118 ? 12.504 10.893 -16.402 1.00 84.88 118 PHE A CA 1
ATOM 963 C C . PHE A 1 118 ? 13.347 11.147 -15.137 1.00 84.88 118 PHE A C 1
ATOM 965 O O . PHE A 1 118 ? 13.986 12.194 -15.056 1.00 84.88 118 PHE A O 1
ATOM 972 N N . VAL A 1 119 ? 13.413 10.218 -14.179 1.00 81.31 119 VAL A N 1
ATOM 973 C CA . VAL A 1 119 ? 13.987 10.473 -12.838 1.00 81.31 119 VAL A CA 1
ATOM 974 C C . VAL A 1 119 ? 15.301 9.740 -12.548 1.00 81.31 119 VAL A C 1
ATOM 976 O O . VAL A 1 119 ? 15.837 9.846 -11.452 1.00 81.31 119 VAL A O 1
ATOM 979 N N . GLY A 1 120 ? 15.878 9.031 -13.520 1.00 78.31 120 GLY A N 1
ATOM 980 C CA . GLY A 1 120 ? 17.044 8.158 -13.309 1.00 78.31 120 GLY A CA 1
ATOM 981 C C . GLY A 1 120 ? 18.405 8.825 -13.040 1.00 78.31 120 GLY A C 1
ATOM 982 O O . GLY A 1 120 ? 19.387 8.100 -12.907 1.00 78.31 120 GLY A O 1
ATOM 983 N N . ARG A 1 121 ? 18.504 10.164 -12.993 1.00 80.38 121 ARG A N 1
ATOM 984 C CA . ARG A 1 121 ? 19.797 10.885 -12.940 1.00 80.38 121 ARG A CA 1
ATOM 985 C C . ARG A 1 121 ? 20.450 10.913 -11.560 1.00 80.38 121 ARG A C 1
ATOM 987 O O . ARG A 1 121 ? 21.667 10.812 -11.474 1.00 80.38 121 ARG A O 1
ATOM 994 N N . VAL A 1 122 ? 19.658 11.086 -10.502 1.00 85.12 122 VAL A N 1
ATOM 995 C CA . VAL A 1 122 ? 20.160 11.152 -9.122 1.00 85.12 122 VAL A CA 1
ATOM 996 C C . VAL A 1 122 ? 19.740 9.877 -8.415 1.00 85.12 122 VAL A C 1
ATOM 998 O O . VAL A 1 122 ? 18.546 9.634 -8.221 1.00 85.12 122 VAL A O 1
ATOM 1001 N N . LYS A 1 123 ? 20.726 9.058 -8.058 1.00 86.75 123 LYS A N 1
ATOM 1002 C CA . LYS A 1 123 ? 20.520 7.754 -7.436 1.00 86.75 123 LYS A CA 1
ATOM 1003 C C . LYS A 1 123 ? 21.147 7.708 -6.052 1.00 86.75 123 LYS A C 1
ATOM 1005 O O . LYS A 1 123 ? 22.194 8.308 -5.818 1.00 86.75 123 LYS A O 1
ATOM 1010 N N . LEU A 1 124 ? 20.495 6.972 -5.166 1.00 85.94 124 LEU A N 1
ATOM 1011 C CA . LEU A 1 124 ? 21.055 6.505 -3.908 1.00 85.94 124 LEU A CA 1
ATOM 1012 C C . LEU A 1 124 ? 21.013 4.980 -3.982 1.00 85.94 124 LEU A C 1
ATOM 1014 O O . LEU A 1 124 ? 19.933 4.416 -4.137 1.00 85.94 124 LEU A O 1
ATOM 1018 N N . PHE A 1 125 ? 22.177 4.331 -3.933 1.00 89.75 125 PHE A N 1
ATOM 1019 C CA . PHE A 1 125 ? 22.328 2.941 -4.383 1.00 89.75 125 PHE A CA 1
ATOM 1020 C C . PHE A 1 125 ? 21.895 2.781 -5.854 1.00 89.75 125 PHE A C 1
ATOM 1022 O O . PHE A 1 125 ? 22.297 3.586 -6.697 1.00 89.75 125 PHE A O 1
ATOM 1029 N N . GLU A 1 126 ? 21.102 1.761 -6.188 1.00 88.31 126 GLU A N 1
ATOM 1030 C CA . GLU A 1 126 ? 20.633 1.530 -7.562 1.00 88.31 126 GLU A CA 1
ATOM 1031 C C . GLU A 1 126 ? 19.346 2.299 -7.890 1.00 88.31 126 GLU A C 1
ATOM 1033 O O . GLU A 1 126 ? 19.039 2.550 -9.069 1.00 88.31 126 GLU A O 1
ATOM 1038 N N . MET A 1 127 ? 18.602 2.703 -6.857 1.00 89.56 127 MET A N 1
ATOM 1039 C CA . MET A 1 127 ? 17.315 3.367 -6.988 1.00 89.56 127 MET A CA 1
ATOM 1040 C C . MET A 1 127 ? 17.448 4.889 -7.177 1.00 89.56 127 MET A C 1
ATOM 1042 O O . MET A 1 127 ? 18.231 5.557 -6.493 1.00 89.56 127 MET A O 1
ATOM 1046 N N . PRO A 1 128 ? 16.648 5.490 -8.077 1.00 89.69 128 PRO A N 1
ATOM 1047 C CA . PRO A 1 128 ? 16.461 6.935 -8.107 1.00 89.69 128 PRO A CA 1
ATOM 1048 C C . PRO A 1 128 ? 15.975 7.464 -6.756 1.00 89.69 128 PRO A C 1
ATOM 1050 O O . PRO A 1 128 ? 15.105 6.851 -6.143 1.00 89.69 128 PRO A O 1
ATOM 1053 N N . VAL A 1 129 ? 16.446 8.636 -6.327 1.00 89.00 129 VAL A N 1
ATOM 1054 C CA . VAL A 1 129 ? 16.042 9.225 -5.030 1.00 89.00 129 VAL A CA 1
ATOM 1055 C C . VAL A 1 129 ? 14.519 9.354 -4.913 1.00 89.00 129 VAL A C 1
ATOM 1057 O O . VAL A 1 129 ? 13.942 9.013 -3.886 1.00 89.00 129 VAL A O 1
ATOM 1060 N N . LEU A 1 130 ? 13.846 9.764 -5.992 1.00 89.19 130 LEU A N 1
ATOM 1061 C CA . LEU A 1 130 ? 12.381 9.851 -6.028 1.00 89.19 130 LEU A CA 1
ATOM 1062 C C . LEU A 1 130 ? 11.690 8.483 -5.977 1.00 89.19 130 LEU A C 1
ATOM 1064 O O . LEU A 1 130 ? 10.537 8.402 -5.570 1.00 89.19 130 LEU A O 1
ATOM 1068 N N . GLY A 1 131 ? 12.385 7.410 -6.351 1.00 88.62 131 GLY A N 1
ATOM 1069 C CA . GLY A 1 131 ? 11.883 6.047 -6.223 1.00 88.62 131 GLY A CA 1
ATOM 1070 C C . GLY A 1 131 ? 11.638 5.653 -4.767 1.00 88.62 131 GLY A C 1
ATOM 1071 O O . GLY A 1 131 ? 10.665 4.955 -4.493 1.00 88.62 131 GLY A O 1
ATOM 1072 N N . PHE A 1 132 ? 12.433 6.170 -3.822 1.00 91.69 132 PHE A N 1
ATOM 1073 C CA . PHE A 1 132 ? 12.242 5.876 -2.399 1.00 91.69 132 PHE A CA 1
ATOM 1074 C C . PHE A 1 132 ? 10.885 6.353 -1.872 1.00 91.69 132 PHE A C 1
ATOM 1076 O O . PHE A 1 132 ? 10.390 5.795 -0.897 1.00 91.69 132 PHE A O 1
ATOM 1083 N N . LEU A 1 133 ? 10.251 7.331 -2.533 1.00 92.62 133 LEU A N 1
ATOM 1084 C CA . LEU A 1 133 ? 8.903 7.790 -2.192 1.00 92.62 133 LEU A CA 1
ATOM 1085 C C . LEU A 1 133 ? 7.825 6.732 -2.451 1.00 92.62 133 LEU A C 1
ATOM 1087 O O . LEU A 1 133 ? 6.729 6.873 -1.920 1.00 92.62 133 LEU A O 1
ATOM 1091 N N . GLY A 1 134 ? 8.126 5.680 -3.216 1.00 93.00 134 GLY A N 1
ATOM 1092 C CA . GLY A 1 134 ? 7.221 4.556 -3.433 1.00 93.00 134 GLY A CA 1
ATOM 1093 C C . GLY A 1 134 ? 7.167 3.572 -2.265 1.00 93.00 134 GLY A C 1
ATOM 1094 O O . GLY A 1 134 ? 6.127 2.959 -2.042 1.00 93.00 134 GLY A O 1
ATOM 1095 N N . PHE A 1 135 ? 8.233 3.439 -1.465 1.00 95.56 135 PHE A N 1
ATOM 1096 C CA . PHE A 1 135 ? 8.241 2.476 -0.355 1.00 95.56 135 PHE A CA 1
ATOM 1097 C C . PHE A 1 135 ? 7.262 2.816 0.783 1.00 95.56 135 PHE A C 1
ATOM 1099 O O . PHE A 1 135 ? 6.592 1.899 1.266 1.00 95.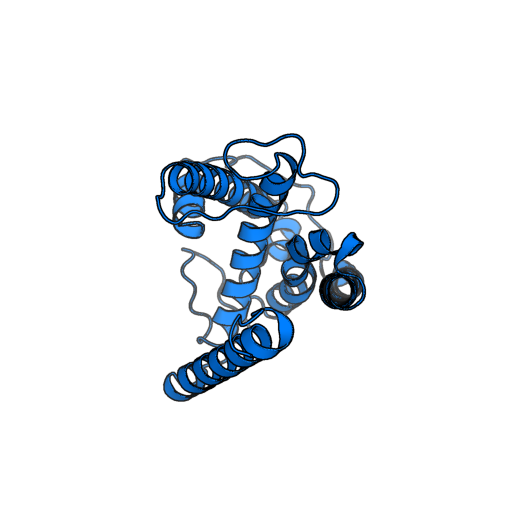56 135 PHE A O 1
ATOM 1106 N N . PRO A 1 136 ? 7.130 4.084 1.229 1.00 97.38 136 PRO A N 1
ATOM 1107 C CA . PRO A 1 136 ? 6.138 4.452 2.233 1.00 97.38 136 PRO A CA 1
ATOM 1108 C C . PRO A 1 136 ? 4.692 4.089 1.842 1.00 97.38 136 PRO A C 1
ATOM 1110 O O . PRO A 1 136 ? 4.063 3.341 2.593 1.00 97.38 136 PRO A O 1
ATOM 1113 N N . PRO A 1 137 ? 4.136 4.547 0.700 1.00 96.81 137 PRO A N 1
ATOM 1114 C CA . PRO A 1 137 ? 2.768 4.210 0.321 1.00 96.81 137 PRO A CA 1
ATOM 1115 C C . PRO A 1 137 ? 2.604 2.718 -0.009 1.00 96.81 137 PRO A C 1
ATOM 1117 O O . PRO A 1 137 ? 1.558 2.158 0.303 1.00 96.81 137 PRO A O 1
ATOM 1120 N N . PHE A 1 138 ? 3.645 2.030 -0.495 1.00 95.75 138 PHE A N 1
ATOM 1121 C CA . PHE A 1 138 ? 3.615 0.574 -0.684 1.00 95.75 138 PHE A CA 1
ATOM 1122 C C . PHE A 1 138 ? 3.342 -0.196 0.619 1.00 95.75 138 PHE A C 1
ATOM 1124 O O . PHE A 1 138 ? 2.582 -1.166 0.632 1.00 95.75 138 PHE A O 1
ATOM 1131 N N . ALA A 1 139 ? 3.909 0.244 1.747 1.00 97.81 139 ALA A N 1
ATOM 1132 C CA . ALA A 1 139 ? 3.614 -0.363 3.046 1.00 97.81 139 ALA A CA 1
ATOM 1133 C C . ALA A 1 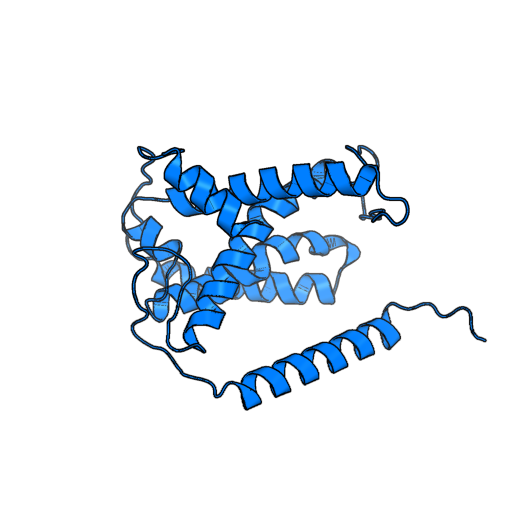139 ? 2.145 -0.172 3.458 1.00 97.81 139 ALA A C 1
ATOM 1135 O O . ALA A 1 139 ? 1.537 -1.076 4.037 1.00 97.81 139 ALA A O 1
ATOM 1136 N N . VAL A 1 140 ? 1.566 0.985 3.126 1.00 98.19 140 VAL A N 1
ATOM 1137 C CA . VAL A 1 140 ? 0.142 1.269 3.336 1.00 98.19 140 VAL A CA 1
ATOM 1138 C C . VAL A 1 140 ? -0.720 0.384 2.434 1.00 98.19 140 VAL A C 1
ATOM 1140 O O . VAL A 1 140 ? -1.673 -0.219 2.922 1.00 98.19 140 VAL A O 1
ATOM 1143 N N . GLU A 1 141 ? -0.370 0.231 1.154 1.00 97.19 141 GLU A N 1
ATOM 1144 C CA . GLU A 1 141 ? -1.059 -0.691 0.241 1.00 97.19 141 GLU A CA 1
ATOM 1145 C C . GLU A 1 141 ? -1.054 -2.117 0.774 1.00 97.19 141 GLU A C 1
ATOM 1147 O O . GLU A 1 141 ? -2.113 -2.733 0.881 1.00 97.19 141 GLU A O 1
ATOM 1152 N N . CYS A 1 142 ? 0.110 -2.618 1.194 1.00 97.12 142 CYS A N 1
ATOM 1153 C CA . CYS A 1 142 ? 0.235 -3.943 1.789 1.00 97.12 142 CYS A CA 1
ATOM 1154 C C . CYS A 1 142 ? -0.683 -4.109 3.007 1.00 97.12 142 CYS A C 1
ATOM 1156 O O . CYS A 1 142 ? -1.344 -5.139 3.134 1.00 97.12 142 CYS A O 1
ATOM 1158 N N . TYR A 1 143 ? -0.769 -3.102 3.884 1.00 97.50 143 TYR A N 1
ATOM 1159 C CA . TYR A 1 143 ? -1.680 -3.126 5.032 1.00 97.50 143 TYR A CA 1
ATOM 1160 C C . TYR A 1 143 ? -3.147 -3.237 4.601 1.00 97.50 143 TYR A C 1
ATOM 1162 O O . TYR A 1 143 ? -3.876 -4.107 5.083 1.00 97.50 143 TYR A O 1
ATOM 1170 N N . VAL A 1 144 ? -3.586 -2.380 3.677 1.00 97.44 144 VAL A N 1
ATOM 1171 C CA . VAL A 1 144 ? -4.978 -2.351 3.206 1.00 97.44 144 VAL A CA 1
ATOM 1172 C C . VAL A 1 144 ? -5.330 -3.649 2.469 1.00 97.44 144 VAL A C 1
ATOM 1174 O O . VAL A 1 144 ? -6.369 -4.253 2.747 1.00 97.44 144 VAL A O 1
ATOM 1177 N N . MET A 1 145 ? -4.453 -4.131 1.586 1.00 97.25 145 MET A N 1
ATOM 1178 C CA . MET A 1 145 ? -4.633 -5.393 0.864 1.00 97.25 145 MET A CA 1
ATOM 1179 C C . MET A 1 145 ? -4.691 -6.587 1.815 1.00 97.25 145 MET A C 1
ATOM 1181 O O . MET A 1 145 ? -5.539 -7.462 1.653 1.00 97.25 145 MET A O 1
ATOM 1185 N N . MET A 1 146 ? -3.823 -6.631 2.829 1.00 96.25 146 MET A N 1
ATOM 1186 C CA . MET A 1 146 ? -3.809 -7.734 3.784 1.00 96.25 146 MET A CA 1
ATOM 1187 C C . MET A 1 146 ? -5.097 -7.766 4.613 1.00 96.25 146 MET A C 1
ATOM 1189 O O . MET A 1 146 ? -5.681 -8.834 4.787 1.00 96.25 146 MET A O 1
ATOM 1193 N N . ASN A 1 147 ? -5.599 -6.616 5.069 1.00 96.25 147 ASN A N 1
ATOM 1194 C CA . ASN A 1 147 ? -6.885 -6.563 5.771 1.00 96.25 147 ASN A CA 1
ATOM 1195 C C . ASN A 1 147 ? -8.061 -6.958 4.874 1.00 96.25 147 ASN A C 1
ATOM 1197 O O . ASN A 1 147 ? -8.928 -7.712 5.315 1.00 96.25 147 ASN A O 1
ATOM 1201 N N . PHE A 1 148 ? -8.026 -6.576 3.597 1.00 96.38 148 PHE A N 1
ATOM 1202 C CA . PHE A 1 148 ? -9.013 -7.030 2.622 1.00 96.38 148 PHE A CA 1
ATOM 1203 C C . PHE A 1 148 ? -8.967 -8.553 2.430 1.00 96.38 148 PHE A C 1
ATOM 1205 O O . PHE A 1 148 ? -9.991 -9.226 2.499 1.00 96.38 148 PHE A O 1
ATOM 1212 N N . ILE A 1 149 ? -7.777 -9.140 2.279 1.00 94.06 149 ILE A N 1
ATOM 1213 C CA . ILE A 1 149 ? -7.600 -10.600 2.192 1.00 94.06 149 ILE A CA 1
ATOM 1214 C C . ILE A 1 149 ? -8.089 -11.292 3.473 1.00 94.06 149 ILE A C 1
ATOM 1216 O O . ILE A 1 149 ? -8.677 -12.375 3.410 1.00 94.06 149 ILE A O 1
ATOM 1220 N N . ASN A 1 150 ? -7.882 -10.683 4.642 1.00 94.00 150 ASN A N 1
ATOM 1221 C CA . ASN A 1 150 ? -8.320 -11.238 5.921 1.00 94.00 150 ASN A CA 1
ATOM 1222 C C . ASN A 1 150 ? -9.844 -11.357 6.026 1.00 94.00 150 ASN A C 1
ATOM 1224 O O . ASN A 1 150 ? -10.316 -12.297 6.675 1.00 94.00 150 ASN A O 1
ATOM 1228 N N . LEU A 1 151 ? -10.611 -10.512 5.326 1.00 94.81 151 LEU A N 1
ATOM 1229 C CA . LEU A 1 151 ? -12.063 -10.677 5.195 1.00 94.81 151 LEU A CA 1
ATOM 1230 C C . LEU A 1 151 ? -12.422 -12.059 4.638 1.00 94.81 151 LEU A C 1
ATOM 1232 O O . LEU A 1 151 ? -13.383 -12.654 5.104 1.00 94.81 151 LEU A O 1
ATOM 1236 N N . PHE A 1 152 ? -11.625 -12.619 3.723 1.00 93.19 152 PHE A N 1
ATOM 1237 C CA . PHE A 1 152 ? -11.837 -13.948 3.125 1.00 93.19 152 PHE A CA 1
ATOM 1238 C C . PHE A 1 152 ? -11.215 -15.104 3.924 1.00 93.19 152 PHE A C 1
ATOM 1240 O O . PHE A 1 152 ? -11.409 -16.281 3.596 1.00 93.19 152 PHE A O 1
ATOM 1247 N N . ARG A 1 153 ? -10.476 -14.787 4.994 1.00 91.12 153 ARG A N 1
ATOM 1248 C CA . ARG A 1 153 ? -9.810 -15.744 5.895 1.00 91.12 153 ARG A CA 1
ATOM 1249 C C . ARG A 1 153 ? -10.535 -15.887 7.239 1.00 91.12 153 ARG A C 1
ATOM 1251 O O . ARG A 1 153 ? -9.935 -16.330 8.222 1.00 91.12 153 ARG A O 1
ATOM 1258 N N . GLY A 1 154 ? -11.815 -15.524 7.290 1.00 90.06 154 GLY A N 1
ATOM 1259 C CA . GLY A 1 154 ? -12.632 -15.514 8.505 1.00 90.06 154 GLY A CA 1
ATOM 1260 C C . GLY A 1 154 ? -12.257 -14.392 9.473 1.00 90.06 154 GLY A C 1
ATOM 1261 O O . GLY A 1 154 ? -12.292 -14.604 10.683 1.00 90.06 154 GLY A O 1
ATOM 1262 N N . GLY A 1 155 ? -11.798 -13.247 8.956 1.00 90.00 155 GLY A N 1
ATOM 1263 C CA . GLY A 1 155 ? -11.463 -12.061 9.748 1.00 90.00 155 GLY A CA 1
ATOM 1264 C C . GLY A 1 155 ? -10.210 -12.198 10.614 1.00 90.00 155 GLY A C 1
ATOM 1265 O O . GLY A 1 155 ? -9.979 -11.378 11.498 1.00 90.00 155 GLY A O 1
ATOM 1266 N N . LYS A 1 156 ? -9.398 -13.240 10.393 1.00 88.81 156 LYS A N 1
ATOM 1267 C CA . LYS A 1 156 ? -8.144 -13.445 11.126 1.00 88.81 156 LYS A CA 1
ATOM 1268 C C . LYS A 1 156 ? -7.121 -12.405 10.695 1.00 88.81 156 LYS A C 1
ATOM 1270 O O . LYS A 1 156 ? -6.761 -12.371 9.526 1.00 88.81 156 LYS A O 1
ATOM 1275 N N . THR A 1 157 ? -6.617 -11.630 11.643 1.00 90.62 157 THR A N 1
ATOM 1276 C CA . THR A 1 157 ? -5.563 -10.637 11.426 1.00 90.62 157 THR A CA 1
ATOM 1277 C C . THR A 1 157 ? -4.321 -10.974 12.247 1.00 90.62 157 THR A C 1
ATOM 1279 O O . THR A 1 157 ? -4.393 -11.751 13.200 1.00 90.62 157 THR A O 1
ATOM 1282 N N . TRP A 1 158 ? -3.178 -10.437 11.824 1.00 90.94 158 TRP A N 1
ATOM 1283 C CA . TRP A 1 158 ? -1.916 -10.520 12.560 1.00 90.94 158 TRP A CA 1
ATOM 1284 C C . TRP A 1 158 ? -1.818 -9.416 13.621 1.00 90.94 158 TRP A C 1
ATOM 1286 O O . TRP A 1 158 ? -1.171 -9.609 14.644 1.00 90.94 158 TRP A O 1
ATOM 1296 N N . GLU A 1 159 ? -2.495 -8.284 13.393 1.00 91.31 159 GLU A N 1
ATOM 1297 C CA . GLU A 1 159 ? -2.422 -7.110 14.256 1.00 91.31 159 GLU A CA 1
ATOM 1298 C C . 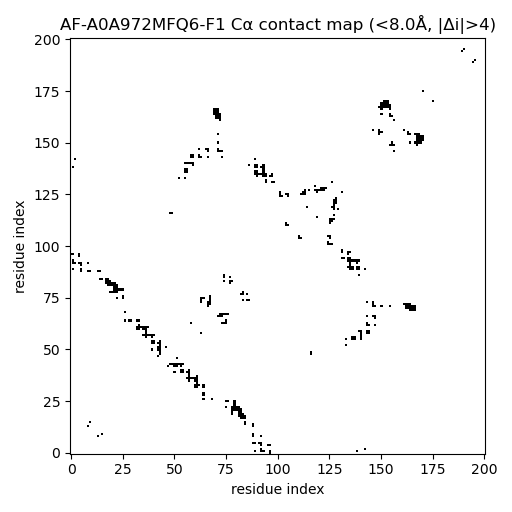GLU A 1 159 ? -3.124 -7.383 15.594 1.00 91.31 159 GLU A C 1
ATOM 1300 O O . GLU A 1 159 ? -4.311 -7.722 15.652 1.00 91.31 159 GLU A O 1
ATOM 1305 N N . LYS A 1 160 ? -2.376 -7.232 16.689 1.00 85.62 160 LYS A N 1
ATOM 1306 C CA . LYS A 1 160 ? -2.896 -7.420 18.044 1.00 85.62 160 LYS A CA 1
ATOM 1307 C C . LYS A 1 160 ? -3.960 -6.364 18.367 1.00 85.62 160 LYS A C 1
ATOM 1309 O O . LYS A 1 160 ? -3.789 -5.193 18.049 1.00 85.62 160 LYS A O 1
ATOM 1314 N N . ASP A 1 161 ? -5.037 -6.790 19.028 1.00 85.94 161 ASP A N 1
ATOM 1315 C CA . ASP A 1 161 ? -6.156 -5.938 19.468 1.00 85.94 161 ASP A CA 1
ATOM 1316 C C . ASP A 1 161 ? -6.894 -5.213 18.324 1.00 85.94 161 ASP A C 1
ATOM 1318 O O . ASP A 1 161 ? -7.674 -4.289 18.555 1.00 85.94 161 ASP A O 1
ATOM 1322 N N . ALA A 1 162 ? -6.681 -5.646 17.080 1.00 88.38 162 ALA A N 1
ATOM 1323 C CA . ALA A 1 162 ? -7.395 -5.117 15.933 1.00 88.38 162 ALA A CA 1
ATOM 1324 C C . ALA A 1 162 ? -8.889 -5.499 15.978 1.00 88.38 162 ALA A C 1
ATOM 1326 O O . ALA A 1 162 ? -9.240 -6.601 16.423 1.00 88.38 162 ALA A O 1
ATOM 1327 N N . PRO A 1 163 ? -9.780 -4.609 15.499 1.00 86.44 163 PRO A N 1
ATOM 1328 C CA . PRO A 1 163 ? -11.206 -4.894 15.451 1.00 86.44 163 PRO A CA 1
ATOM 1329 C C . PRO A 1 163 ? -11.471 -6.115 14.569 1.00 86.44 163 PRO A C 1
ATOM 1331 O O . PRO A 1 163 ? -10.809 -6.332 13.548 1.00 86.44 163 PRO A O 1
ATOM 1334 N N . ARG A 1 164 ? -12.453 -6.925 14.968 1.00 88.38 164 ARG A N 1
ATOM 1335 C CA . ARG A 1 164 ? -12.944 -8.003 14.111 1.00 88.38 164 ARG A CA 1
ATOM 1336 C C . ARG A 1 164 ? -13.894 -7.413 13.074 1.00 88.38 164 ARG A C 1
ATOM 1338 O O . ARG A 1 164 ? -14.749 -6.622 13.463 1.00 88.38 164 ARG A O 1
ATOM 1345 N N . PRO A 1 165 ? -13.780 -7.823 11.802 1.00 91.44 165 PRO A N 1
ATOM 1346 C CA . PRO A 1 165 ? -14.702 -7.364 10.781 1.00 91.44 165 PRO A CA 1
ATOM 1347 C C . PRO A 1 165 ? -16.132 -7.799 11.093 1.00 91.44 165 PRO A C 1
ATOM 1349 O O . PRO A 1 165 ? -16.355 -8.914 11.573 1.00 91.44 165 PRO A O 1
ATOM 1352 N N . GLU A 1 166 ? -17.088 -6.927 10.779 1.00 89.94 166 GLU A N 1
ATOM 1353 C CA . GLU A 1 166 ? -18.521 -7.219 10.891 1.00 89.94 166 GLU A CA 1
ATOM 1354 C C . GLU A 1 166 ? -18.918 -8.326 9.913 1.00 89.94 166 GLU A C 1
ATOM 1356 O O . GLU A 1 166 ? -19.698 -9.221 10.240 1.00 89.94 166 GLU A O 1
ATOM 1361 N N . VAL A 1 167 ? -18.322 -8.294 8.719 1.00 90.56 167 VAL A N 1
ATOM 1362 C CA . VAL A 1 167 ? -18.533 -9.284 7.668 1.00 90.56 167 VAL A CA 1
ATOM 1363 C C . VAL A 1 167 ? -17.221 -9.997 7.386 1.00 90.56 167 VAL A C 1
ATOM 1365 O O . VAL A 1 167 ? -16.225 -9.381 7.021 1.00 90.56 167 VAL A O 1
ATOM 1368 N N . SER A 1 168 ? -17.213 -11.322 7.507 1.00 92.25 168 SER A N 1
ATOM 1369 C CA . SER A 1 168 ? -16.100 -12.131 7.020 1.00 92.25 168 SER A CA 1
ATOM 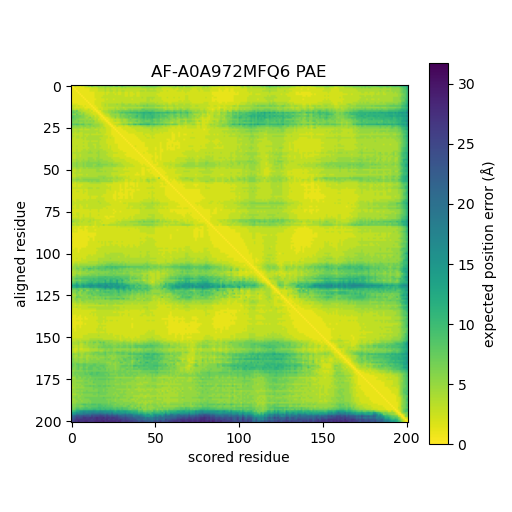1370 C C . SER A 1 168 ? -16.584 -13.419 6.378 1.00 92.25 168 SER A C 1
ATOM 1372 O O . SER A 1 168 ? -17.577 -1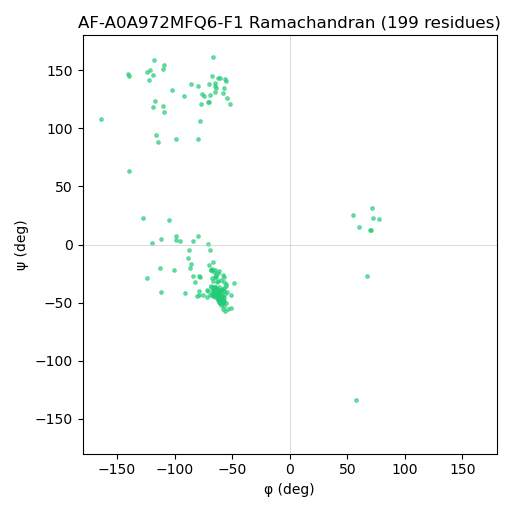4.024 6.777 1.00 92.25 168 SER A O 1
ATOM 1374 N N . PHE A 1 169 ? -15.841 -13.841 5.369 1.00 92.00 169 PHE A N 1
ATOM 1375 C CA . PHE A 1 169 ? -16.030 -15.070 4.628 1.00 92.00 169 PHE A CA 1
ATOM 1376 C C . PHE A 1 169 ? -14.890 -16.019 4.971 1.00 92.00 169 PHE A C 1
ATOM 1378 O O . PHE A 1 169 ? -13.772 -15.597 5.266 1.00 92.00 169 PHE A O 1
ATOM 1385 N N . ARG A 1 170 ? -15.149 -17.322 4.912 1.00 91.75 170 ARG A N 1
ATOM 1386 C CA . ARG A 1 170 ? -14.101 -18.331 5.056 1.00 91.75 170 ARG A CA 1
ATOM 1387 C C . ARG A 1 170 ? -13.990 -19.115 3.765 1.00 91.75 170 ARG A C 1
ATOM 1389 O O . ARG A 1 170 ? -14.706 -20.090 3.560 1.00 91.75 170 ARG A O 1
ATOM 1396 N N . VAL A 1 171 ? -13.074 -18.683 2.908 1.00 90.25 171 VAL A N 1
ATOM 1397 C CA . VAL A 1 171 ? -12.739 -19.429 1.696 1.00 90.25 171 VAL A CA 1
ATOM 1398 C C . VAL A 1 171 ? -12.006 -20.714 2.107 1.00 90.25 171 VAL A C 1
ATOM 1400 O O . VAL A 1 171 ? -11.050 -20.641 2.888 1.00 90.25 171 VAL A O 1
ATOM 1403 N N . PRO A 1 172 ? -12.429 -21.902 1.633 1.00 92.75 172 PRO A N 1
ATOM 1404 C CA . PRO A 1 172 ? -11.715 -23.143 1.904 1.00 92.75 172 PRO A CA 1
ATOM 1405 C C . PRO A 1 172 ? -10.263 -23.057 1.428 1.00 92.75 172 PRO A C 1
ATOM 1407 O O . PRO A 1 172 ? -10.006 -22.637 0.300 1.00 92.75 172 PRO A O 1
ATOM 1410 N N . THR A 1 173 ? -9.312 -23.499 2.256 1.00 89.62 173 THR A N 1
ATOM 1411 C CA . THR A 1 173 ? -7.875 -23.442 1.933 1.00 89.62 173 THR A CA 1
ATOM 1412 C C . THR A 1 173 ? -7.535 -24.040 0.562 1.00 89.62 173 THR A C 1
ATOM 1414 O O . THR A 1 173 ? -6.793 -23.387 -0.168 1.00 89.62 173 THR A O 1
ATOM 1417 N N . PRO A 1 174 ? -8.084 -25.205 0.146 1.00 94.25 174 PRO A N 1
ATOM 1418 C CA . PRO A 1 174 ? -7.789 -25.750 -1.178 1.00 94.25 174 PRO A CA 1
ATOM 1419 C C . PRO A 1 174 ? -8.215 -24.814 -2.313 1.00 94.25 174 PRO A C 1
ATOM 1421 O O . PRO A 1 174 ? -7.452 -24.604 -3.249 1.00 94.25 174 PRO A O 1
ATOM 1424 N N . LEU A 1 175 ? -9.394 -24.191 -2.204 1.00 93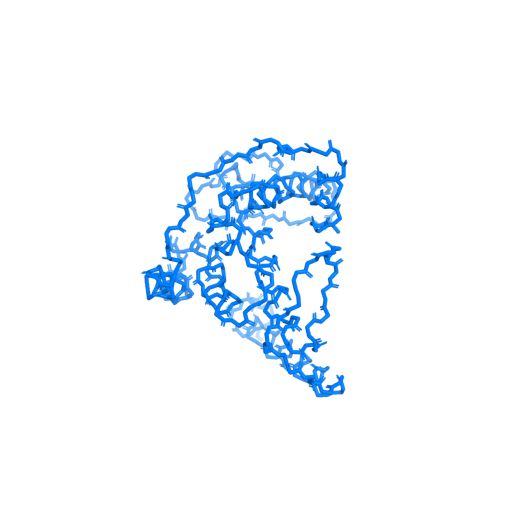.81 175 LEU A N 1
ATOM 1425 C CA . LEU A 1 175 ? -9.877 -23.233 -3.198 1.00 93.81 175 LEU A CA 1
ATOM 1426 C C . LEU A 1 175 ? -8.990 -21.986 -3.240 1.00 93.81 175 LEU A C 1
ATOM 1428 O O . LEU A 1 175 ? -8.618 -21.537 -4.319 1.00 93.81 175 LEU A O 1
ATOM 1432 N N . PHE A 1 176 ? -8.607 -21.458 -2.075 1.00 88.56 176 PHE A N 1
ATOM 1433 C CA . PHE A 1 176 ? -7.689 -20.323 -1.997 1.00 88.56 176 PHE A CA 1
ATOM 1434 C C . PHE A 1 176 ? -6.355 -20.633 -2.690 1.00 88.56 176 PHE A C 1
ATOM 1436 O O . PHE A 1 176 ? -5.887 -19.831 -3.491 1.00 88.56 176 PHE A O 1
ATOM 1443 N N . VAL A 1 177 ? -5.780 -21.816 -2.442 1.00 92.12 177 VAL A N 1
ATOM 1444 C CA . VAL A 1 177 ? -4.538 -22.271 -3.088 1.00 92.12 177 VAL A CA 1
ATOM 1445 C C . VAL A 1 177 ? -4.708 -22.375 -4.604 1.00 92.12 177 VAL A C 1
ATOM 1447 O O . VAL A 1 177 ? -3.871 -21.851 -5.333 1.00 92.12 177 VAL A O 1
ATOM 1450 N N . VAL A 1 178 ? -5.794 -22.986 -5.087 1.00 96.12 178 VAL A N 1
ATOM 1451 C CA . VAL A 1 178 ? -6.070 -23.106 -6.530 1.00 96.12 178 VAL A CA 1
ATOM 1452 C C . VAL A 1 178 ? -6.171 -21.732 -7.192 1.00 96.12 178 VAL A C 1
ATOM 1454 O O . VAL A 1 178 ? -5.522 -21.505 -8.210 1.00 96.12 178 VAL A O 1
ATOM 1457 N N . LEU A 1 179 ? -6.922 -20.798 -6.602 1.00 92.56 179 LEU A N 1
ATOM 1458 C CA . LEU A 1 179 ? -7.053 -19.436 -7.128 1.00 92.56 179 LEU A CA 1
ATOM 1459 C C . LEU A 1 179 ? -5.703 -18.709 -7.165 1.00 92.56 179 LEU A C 1
ATOM 1461 O O . LEU A 1 179 ? -5.397 -18.026 -8.140 1.00 92.56 179 LEU A O 1
ATOM 1465 N N . HIS A 1 180 ? -4.880 -18.879 -6.130 1.00 90.75 180 HIS A N 1
ATOM 1466 C CA . HIS A 1 180 ? -3.563 -18.252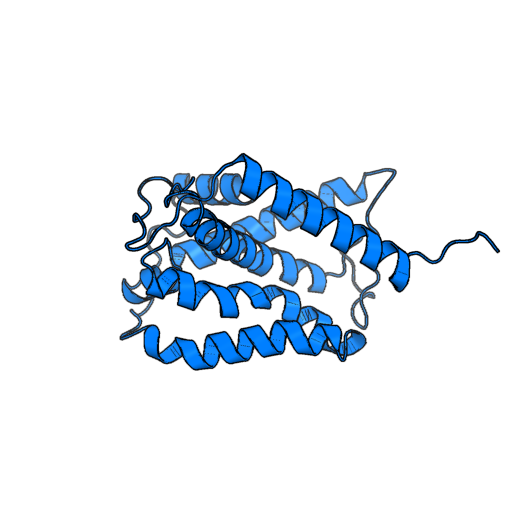 -6.052 1.00 90.75 180 HIS A CA 1
ATOM 1467 C C . HIS A 1 180 ? -2.594 -18.816 -7.101 1.00 90.75 180 HIS A C 1
ATOM 1469 O O . HIS A 1 180 ? -1.899 -18.057 -7.772 1.00 90.75 180 HIS A O 1
ATOM 1475 N N . LEU A 1 181 ? -2.582 -20.139 -7.295 1.00 95.94 181 LEU A N 1
ATOM 1476 C CA . LEU A 1 181 ? -1.776 -20.788 -8.333 1.00 95.94 181 LEU A CA 1
ATOM 1477 C C . LEU A 1 181 ? -2.237 -20.395 -9.739 1.00 95.94 181 LEU A C 1
ATOM 1479 O O . LEU A 1 181 ? -1.399 -20.096 -10.586 1.00 95.94 181 LEU A O 1
ATOM 1483 N N . ALA A 1 182 ? -3.550 -20.343 -9.979 1.00 96.25 182 ALA A N 1
ATOM 1484 C CA . ALA A 1 182 ? -4.107 -19.890 -11.250 1.00 96.25 182 ALA A CA 1
ATOM 1485 C C . ALA A 1 182 ? -3.720 -18.433 -11.547 1.00 96.25 182 ALA A C 1
ATOM 1487 O O . ALA A 1 182 ? -3.323 -18.120 -12.668 1.00 96.25 182 ALA A O 1
ATOM 1488 N N . PHE A 1 183 ? -3.766 -17.559 -10.535 1.00 93.81 183 PHE A N 1
ATOM 1489 C CA . PHE A 1 183 ? -3.306 -16.178 -10.656 1.00 93.81 183 PHE A CA 1
ATOM 1490 C C . PHE A 1 183 ? -1.819 -16.100 -11.017 1.00 93.81 183 PHE A C 1
ATOM 1492 O O . PHE A 1 183 ? -1.471 -15.405 -11.967 1.00 93.81 183 PHE A O 1
ATOM 1499 N N . TYR A 1 184 ? -0.942 -16.839 -10.328 1.00 94.62 184 TYR A N 1
ATOM 1500 C CA . TYR A 1 184 ? 0.486 -16.849 -10.664 1.00 94.62 184 TYR A CA 1
ATOM 1501 C C . TYR A 1 184 ? 0.758 -17.399 -12.062 1.00 94.62 184 TYR A C 1
ATOM 1503 O O . TYR A 1 184 ? 1.545 -16.807 -12.795 1.00 94.62 184 TYR A O 1
ATOM 1511 N N . ALA A 1 185 ? 0.094 -18.488 -12.455 1.00 96.12 185 ALA A N 1
ATOM 1512 C CA . ALA A 1 185 ? 0.223 -19.044 -13.798 1.00 96.12 185 ALA A CA 1
ATOM 1513 C C . ALA A 1 185 ? -0.182 -18.016 -14.864 1.00 96.12 185 ALA A C 1
ATOM 1515 O O . ALA A 1 185 ? 0.543 -17.819 -15.838 1.00 96.12 185 ALA A O 1
ATOM 1516 N N . PHE A 1 186 ? -1.294 -17.308 -14.645 1.00 95.56 186 PHE A N 1
ATOM 1517 C CA . PHE A 1 186 ? -1.722 -16.217 -15.513 1.00 95.56 186 PHE A CA 1
ATOM 1518 C C . PHE A 1 186 ? -0.692 -15.081 -15.555 1.00 95.56 186 PHE A C 1
ATOM 1520 O O . PHE A 1 186 ? -0.289 -14.674 -16.639 1.00 95.56 186 PHE A O 1
ATOM 1527 N N . VAL A 1 187 ? -0.219 -14.595 -14.403 1.00 93.06 187 VAL A N 1
ATOM 1528 C CA . VAL A 1 187 ? 0.766 -13.503 -14.329 1.00 93.06 187 VAL A CA 1
ATOM 1529 C C . VAL A 1 187 ? 2.066 -13.876 -15.034 1.00 93.06 187 VAL A C 1
ATOM 1531 O O . VAL A 1 187 ? 2.552 -13.091 -15.843 1.00 93.06 187 VAL A O 1
ATOM 1534 N N . PHE A 1 188 ? 2.614 -15.067 -14.790 1.00 92.75 188 PHE A N 1
ATOM 1535 C CA . PHE A 1 188 ? 3.829 -15.516 -15.471 1.00 92.75 188 PHE A CA 1
ATOM 1536 C C . PHE A 1 188 ? 3.626 -15.645 -16.974 1.00 92.75 188 PHE A C 1
ATOM 1538 O O . PHE A 1 188 ? 4.489 -15.219 -17.734 1.00 92.75 188 PHE A O 1
ATOM 1545 N N . HIS A 1 189 ? 2.469 -16.144 -17.407 1.00 92.69 189 HIS A N 1
ATOM 1546 C CA . HI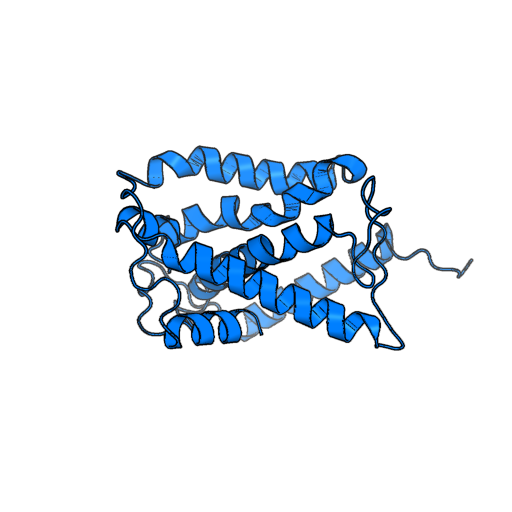S A 1 189 ? 2.133 -16.185 -18.823 1.00 92.69 189 HIS A CA 1
ATOM 1547 C C . HIS A 1 189 ? 2.070 -14.779 -19.446 1.00 92.69 189 HIS A C 1
ATOM 1549 O O . HIS A 1 189 ? 2.618 -14.562 -20.522 1.00 92.69 189 HIS A O 1
ATOM 1555 N N . GLN A 1 190 ? 1.466 -13.799 -18.767 1.00 91.06 190 GLN A N 1
ATOM 1556 C CA . GLN A 1 190 ? 1.425 -12.413 -19.254 1.00 91.06 190 GLN A CA 1
ATOM 1557 C C . GLN A 1 190 ? 2.813 -11.755 -19.273 1.00 91.06 190 GLN A C 1
ATOM 1559 O O . GLN A 1 190 ? 3.136 -11.025 -20.209 1.00 91.06 190 GLN A O 1
ATOM 1564 N N . ILE A 1 191 ? 3.644 -12.018 -18.262 1.00 88.50 191 ILE A N 1
ATOM 1565 C CA . ILE A 1 191 ? 5.040 -11.561 -18.211 1.00 88.50 191 ILE A CA 1
ATOM 1566 C C . ILE A 1 191 ? 5.812 -12.127 -19.405 1.00 88.50 191 ILE A C 1
ATOM 1568 O O . ILE A 1 191 ? 6.496 -11.368 -20.092 1.00 88.50 191 ILE A O 1
ATOM 1572 N N . ASP A 1 192 ? 5.671 -13.419 -19.689 1.00 88.88 192 ASP A N 1
ATOM 1573 C CA . ASP A 1 192 ? 6.335 -14.069 -20.818 1.00 88.88 192 ASP A CA 1
ATOM 1574 C C . ASP A 1 192 ? 5.911 -13.452 -22.160 1.00 88.88 192 ASP A C 1
ATOM 1576 O O . ASP A 1 192 ? 6.753 -13.012 -22.937 1.00 88.88 192 ASP A O 1
ATOM 1580 N N . LEU A 1 193 ? 4.602 -13.282 -22.377 1.00 87.62 193 LEU A N 1
ATOM 1581 C CA . LEU A 1 193 ? 4.063 -12.709 -23.614 1.00 87.62 193 LEU A CA 1
ATOM 1582 C C . LEU A 1 193 ? 4.450 -11.243 -23.854 1.00 87.62 193 LEU A C 1
ATOM 1584 O O . LEU A 1 193 ? 4.624 -10.834 -25.003 1.00 87.62 193 LEU A O 1
ATOM 1588 N N . HIS A 1 194 ? 4.521 -10.427 -22.800 1.00 83.56 194 HIS A N 1
ATOM 1589 C CA . HIS A 1 194 ? 4.600 -8.968 -22.948 1.00 83.56 194 HIS A CA 1
ATOM 1590 C C . HIS A 1 194 ? 5.923 -8.347 -22.503 1.00 83.56 194 HIS A C 1
ATOM 1592 O O . HIS A 1 194 ? 6.221 -7.217 -22.895 1.00 83.56 194 HIS A O 1
ATOM 1598 N N . THR A 1 195 ? 6.711 -9.033 -21.677 1.00 79.94 195 THR A N 1
ATOM 1599 C CA . THR A 1 195 ? 7.900 -8.438 -21.042 1.00 79.94 195 THR A CA 1
ATOM 1600 C C . THR A 1 195 ? 9.183 -9.210 -21.311 1.00 79.94 195 THR A C 1
ATOM 1602 O O . THR A 1 195 ? 10.252 -8.595 -21.370 1.00 79.94 195 THR A O 1
ATOM 1605 N N . VAL A 1 196 ? 9.105 -10.525 -21.528 1.00 77.38 196 VAL A N 1
ATOM 1606 C CA . VAL A 1 196 ? 10.279 -11.330 -21.859 1.00 77.38 196 VAL A CA 1
ATOM 1607 C C . VAL A 1 196 ? 10.630 -11.108 -23.327 1.00 77.38 196 VAL A C 1
ATOM 1609 O O . VAL A 1 196 ? 9.987 -11.610 -24.242 1.00 77.38 196 VAL A O 1
ATOM 1612 N N . LYS A 1 197 ? 11.703 -10.352 -23.572 1.00 65.50 197 LYS A N 1
ATOM 1613 C CA . LYS A 1 197 ? 12.382 -10.371 -24.871 1.00 65.50 197 LYS A CA 1
ATOM 1614 C C . LYS A 1 197 ? 13.282 -11.600 -24.909 1.00 65.50 197 LYS A C 1
ATOM 1616 O O . LYS A 1 197 ? 14.419 -11.552 -24.448 1.00 65.50 197 LYS A O 1
ATOM 1621 N N . SER A 1 198 ? 12.739 -12.709 -25.399 1.00 62.00 198 SER A N 1
ATOM 1622 C CA . SER A 1 198 ? 13.515 -13.918 -25.665 1.00 62.00 198 SER A CA 1
ATOM 1623 C C . SER A 1 198 ? 14.546 -13.644 -26.767 1.00 62.00 198 SER A C 1
ATOM 1625 O O . SER A 1 198 ? 14.230 -13.022 -27.777 1.00 62.00 198 SER A O 1
ATOM 1627 N N . PHE A 1 199 ? 15.784 -14.100 -26.565 1.00 60.25 199 PHE A N 1
ATOM 1628 C CA . PHE A 1 199 ? 16.828 -14.120 -27.600 1.00 60.25 199 PHE A CA 1
ATOM 1629 C C . PHE A 1 199 ? 16.739 -15.365 -28.498 1.00 60.25 199 PHE A C 1
ATOM 1631 O O . PHE A 1 199 ? 17.608 -15.563 -29.346 1.00 60.25 199 PHE A O 1
ATOM 1638 N N . LEU A 1 200 ? 15.738 -16.228 -28.294 1.00 56.88 200 LEU A N 1
ATOM 1639 C CA . LEU A 1 200 ? 15.490 -17.351 -29.191 1.00 56.88 200 LEU A CA 1
ATOM 1640 C C . LEU A 1 200 ? 14.813 -16.822 -30.469 1.00 56.88 200 LEU A C 1
ATOM 1642 O O . LEU A 1 200 ? 13.858 -16.052 -30.342 1.00 56.88 200 LEU A O 1
ATOM 1646 N N . PRO A 1 201 ? 15.340 -17.176 -31.657 1.00 55.22 201 PRO A N 1
ATOM 1647 C CA . PRO A 1 201 ? 14.806 -16.739 -32.945 1.00 55.22 201 PRO A CA 1
ATOM 1648 C C . PRO A 1 201 ? 13.377 -17.228 -33.200 1.00 55.22 201 PRO A C 1
ATOM 1650 O O . PRO A 1 201 ? 13.000 -18.290 -32.651 1.00 55.22 201 PRO A O 1
#

Sequence (201 aa):
GLFETYELLVAYGVLKKAKAPPLSDARKLYPWSMLLGILSLVLPVAYPRYFFPLVWGSFVFLLEPVNHALGAPSLLAEWEHGSFRKFYLLLLAGLICGLLWEFWNFWATSKWIYTVPFVGRVKLFEMPVLGFLGFPPFAVECYVMMNFINLFRGGKTWEKDAPRPEVSFRVPTPLFVVLHLAFYAFVFHQIDLHTVKSFLP

Mean predicted aligned error: 4.83 Å

pLDDT: mean 92.33, std 6.62, range [55.22, 98.25]

Secondary structure (DSSP, 8-state):
-HHHHHHHHHHTTTTTT---PPPS-GGGGHHHHHHHHHHHHHHHHH-HHHHGGGGGGHHHHHHHHHHHHTTSS-HHHHHHTT--HHHHHHHHHHHHHHHHHHHHHHH-SS------TTTTTSEETTEEGGGGGGHHHHHHHHHHHHHHHHHTBTT--SSTTPPPPSS--B--HHHHHHHHHHHHHHHHHHHHHHT------